Protein AF-A0A2V7XX84-F1 (afdb_monomer)

Mean predicted aligned error: 6.69 Å

Radius of gyration: 28.31 Å; Cα contacts (8 Å, |Δi|>4): 162; chains: 1; bounding box: 64×46×69 Å

Secondary structure (DSSP, 8-state):
---HHHHHTSTTTHHHHHHH-HHHHHHHHHHHHHHHHHTTPPP-HHHHHHHHHHHHHHHHS-SS------S--SSBGGGTBSPPPHHHHHHHHHHHSS---TTEETTTTEE--TTHHHHHHHHHHH--S-----SSHHHHHHHHHHHH-TTSEEEEEGGG--EETTTEEHHHHHHHTTPEEEEE--

pLDDT: mean 93.93, std 3.79, range [72.5, 98.06]

Solvent-accessible surface area (backbone atoms only — not comparable to full-atom values): 11385 Å² total; per-residue (Å²): 130,82,55,70,68,62,53,61,70,31,81,73,32,48,64,48,29,72,74,61,35,59,68,57,46,51,54,45,44,52,54,51,52,51,53,31,60,76,67,73,49,83,89,49,71,66,63,51,37,52,54,39,45,65,69,48,48,70,79,76,49,68,92,76,71,93,79,84,88,84,81,85,62,73,74,31,73,94,79,64,32,72,82,77,56,68,72,60,50,51,59,51,43,69,49,67,78,50,89,66,64,60,48,38,33,81,86,80,72,43,83,38,65,55,59,63,81,47,26,63,55,44,28,69,77,68,70,44,97,70,61,84,88,58,97,42,73,68,56,42,53,29,50,51,33,44,73,77,28,58,78,32,79,46,80,41,49,54,89,65,6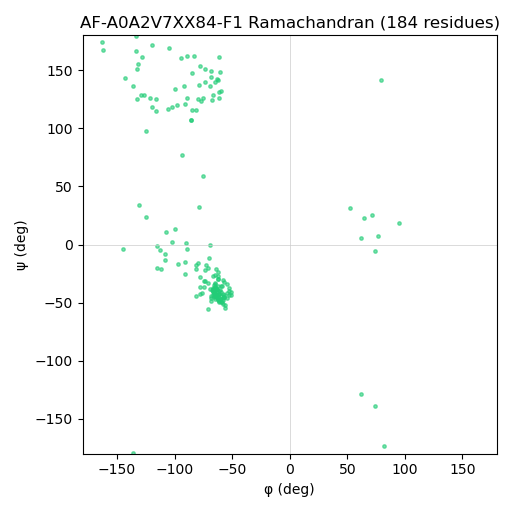7,49,70,55,88,92,81,46,39,50,66,60,42,37,47,74,12,41,22,38,81,39,76,39,87,123

Structure (mmCIF, N/CA/C/O backbone):
data_AF-A0A2V7XX84-F1
#
_entry.id   AF-A0A2V7XX84-F1
#
loop_
_atom_site.group_PDB
_atom_site.id
_atom_site.type_symbol
_atom_site.label_atom_id
_atom_site.label_alt_id
_atom_site.label_comp_id
_atom_site.label_asym_id
_atom_site.label_entity_id
_atom_site.label_seq_id
_atom_site.pdbx_PDB_ins_code
_atom_site.Cartn_x
_atom_site.Cartn_y
_atom_site.Cartn_z
_atom_s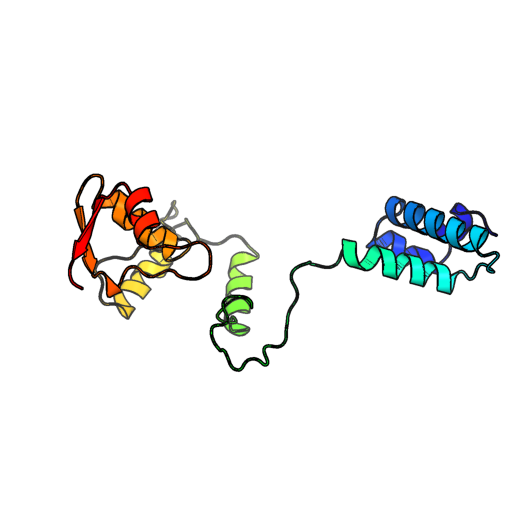ite.occupancy
_atom_site.B_iso_or_equiv
_atom_site.auth_seq_id
_atom_site.auth_comp_id
_atom_site.auth_asym_id
_atom_site.auth_atom_id
_atom_site.pdbx_PDB_model_num
ATOM 1 N N . MET A 1 1 ? 34.310 2.193 -34.922 1.00 78.12 1 MET A N 1
ATOM 2 C CA . MET A 1 1 ? 32.924 2.341 -34.414 1.00 78.12 1 MET A CA 1
ATOM 3 C C . MET A 1 1 ? 32.461 3.777 -34.653 1.00 78.12 1 MET A C 1
ATOM 5 O O . MET A 1 1 ? 33.321 4.654 -34.598 1.00 78.12 1 MET A O 1
ATOM 9 N N . PRO A 1 2 ? 31.172 4.032 -34.946 1.00 84.44 2 PRO A N 1
ATOM 10 C CA . PRO A 1 2 ? 30.636 5.387 -35.120 1.00 84.44 2 PRO A CA 1
ATOM 11 C C . PRO A 1 2 ? 30.774 6.243 -33.848 1.00 84.44 2 PRO A C 1
ATOM 13 O O . PRO A 1 2 ? 30.951 5.707 -32.754 1.00 84.44 2 PRO A O 1
ATOM 16 N N . SER A 1 3 ? 30.679 7.571 -33.977 1.00 90.94 3 SER A N 1
ATOM 17 C CA . SER A 1 3 ? 30.635 8.455 -32.806 1.00 90.94 3 SER A CA 1
ATOM 18 C C . SER A 1 3 ? 29.327 8.273 -32.033 1.00 90.94 3 SER A C 1
ATOM 20 O O . SER A 1 3 ? 28.280 8.003 -32.624 1.00 90.94 3 SER A O 1
ATOM 22 N N . VAL A 1 4 ? 29.379 8.474 -30.713 1.00 92.12 4 VAL A N 1
ATOM 23 C CA . VAL A 1 4 ? 28.195 8.422 -29.836 1.00 92.12 4 VAL A CA 1
ATOM 24 C C . VAL A 1 4 ? 27.094 9.338 -30.368 1.00 92.12 4 VAL A C 1
ATOM 26 O O . VAL A 1 4 ? 25.946 8.924 -30.467 1.00 92.12 4 VAL A O 1
ATOM 29 N N . GLU A 1 5 ? 27.451 10.544 -30.808 1.00 92.69 5 GLU A N 1
ATOM 30 C CA . GLU A 1 5 ? 26.479 11.516 -31.312 1.00 92.69 5 GLU A CA 1
ATOM 31 C C . GLU A 1 5 ? 25.782 11.044 -32.597 1.00 92.69 5 GLU A C 1
ATOM 33 O O . GLU A 1 5 ? 24.578 11.246 -32.760 1.00 92.69 5 GLU A O 1
ATOM 38 N N . ARG A 1 6 ? 26.510 10.350 -33.487 1.00 92.69 6 ARG A N 1
ATOM 39 C CA . ARG A 1 6 ? 25.934 9.758 -34.702 1.00 92.69 6 ARG A CA 1
ATOM 40 C C . ARG A 1 6 ? 24.946 8.644 -34.364 1.00 92.69 6 ARG A C 1
ATOM 42 O O . ARG A 1 6 ? 23.892 8.583 -34.983 1.00 92.69 6 ARG A O 1
ATOM 49 N N . ILE A 1 7 ? 25.270 7.806 -33.381 1.00 92.75 7 ILE A N 1
ATOM 50 C CA . ILE A 1 7 ? 24.405 6.706 -32.928 1.00 92.75 7 ILE A CA 1
ATOM 51 C C . ILE A 1 7 ? 23.150 7.258 -32.239 1.00 92.75 7 ILE A C 1
ATOM 53 O O . ILE A 1 7 ? 22.040 6.843 -32.548 1.00 92.75 7 ILE A O 1
ATOM 57 N N . LEU A 1 8 ? 23.303 8.260 -31.366 1.00 93.56 8 LEU A N 1
ATOM 58 C CA . LEU A 1 8 ? 22.180 8.920 -30.688 1.00 93.56 8 LEU A CA 1
ATOM 59 C C . LEU A 1 8 ? 21.239 9.667 -31.642 1.00 93.56 8 LEU A C 1
ATOM 61 O O . LEU A 1 8 ? 20.109 9.964 -31.264 1.00 93.56 8 LEU A O 1
ATOM 65 N N . SER A 1 9 ? 21.709 10.009 -32.842 1.00 92.31 9 SER 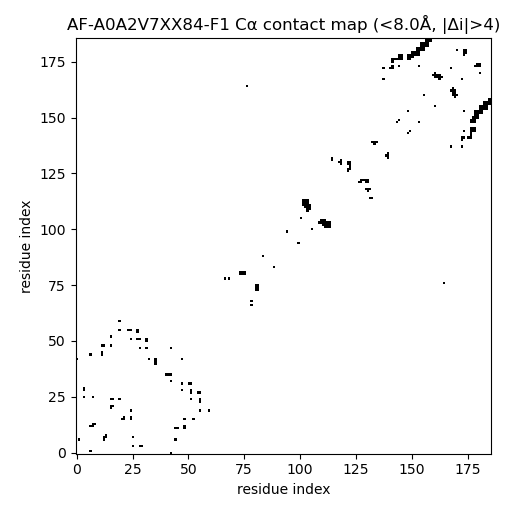A N 1
ATOM 66 C CA . SER A 1 9 ? 20.894 10.632 -33.893 1.00 92.31 9 SER A CA 1
ATOM 67 C C . SER A 1 9 ? 20.215 9.594 -34.800 1.00 92.31 9 SER A C 1
ATOM 69 O O . SER A 1 9 ? 19.450 9.962 -35.689 1.00 92.31 9 SER A O 1
ATOM 71 N N . GLY A 1 10 ? 20.503 8.304 -34.595 1.00 90.06 10 GLY A N 1
ATOM 72 C CA . GLY A 1 10 ? 19.919 7.189 -35.329 1.00 90.06 10 GLY A CA 1
ATOM 73 C C . GLY A 1 10 ? 18.466 6.918 -34.938 1.00 90.06 10 GLY A C 1
ATOM 74 O O . GLY A 1 10 ? 18.042 7.153 -33.802 1.00 90.06 10 GLY A O 1
ATOM 75 N N . GLN A 1 11 ? 17.687 6.382 -35.881 1.00 90.69 11 GLN A N 1
ATOM 76 C CA . GLN A 1 11 ? 16.261 6.096 -35.672 1.00 90.69 11 GLN A CA 1
ATOM 77 C C . GLN A 1 11 ? 16.018 5.070 -34.554 1.00 90.69 11 GLN A C 1
ATOM 79 O O . GLN A 1 11 ? 15.006 5.157 -33.862 1.00 90.69 11 GLN A O 1
ATOM 84 N N . ALA A 1 12 ? 16.956 4.145 -34.324 1.00 93.75 12 ALA A N 1
ATOM 85 C CA . ALA A 1 12 ? 16.851 3.139 -33.266 1.00 93.75 12 ALA A CA 1
ATOM 86 C C . ALA A 1 12 ? 16.902 3.742 -31.847 1.00 93.75 12 ALA A C 1
ATOM 88 O O . ALA A 1 12 ? 16.316 3.190 -30.915 1.00 93.75 12 ALA A O 1
ATOM 89 N N . PHE A 1 13 ? 17.560 4.895 -31.678 1.00 95.31 13 PHE A N 1
ATOM 90 C CA . PHE A 1 13 ? 17.764 5.534 -30.375 1.00 95.31 13 PHE A CA 1
ATOM 91 C C . PHE A 1 13 ? 16.745 6.633 -30.065 1.00 95.31 13 PHE A C 1
ATOM 93 O O . PHE A 1 13 ? 16.576 6.978 -28.895 1.00 95.31 13 PHE A O 1
ATOM 100 N N . ALA A 1 14 ? 16.012 7.144 -31.059 1.00 94.81 14 ALA A N 1
ATOM 101 C CA . ALA A 1 14 ? 14.983 8.162 -30.836 1.00 94.81 14 ALA A CA 1
ATOM 102 C C . ALA A 1 14 ? 13.891 7.719 -29.830 1.00 94.81 14 ALA A C 1
ATOM 104 O O . ALA A 1 14 ? 13.625 8.482 -28.896 1.00 94.81 14 ALA A O 1
ATOM 105 N N . PRO A 1 15 ? 13.325 6.493 -29.902 1.00 94.88 15 PRO A N 1
ATOM 106 C CA . PRO A 1 15 ? 12.368 6.018 -28.898 1.00 94.88 15 PRO A CA 1
ATOM 107 C C . PRO A 1 15 ? 12.984 5.884 -27.501 1.00 94.88 15 PRO A C 1
ATOM 109 O O . PRO A 1 15 ? 12.339 6.203 -26.509 1.00 94.88 15 PRO A O 1
ATOM 112 N N . LEU A 1 16 ? 14.248 5.452 -27.413 1.00 95.75 16 LEU A N 1
ATOM 113 C CA . LEU A 1 16 ? 14.956 5.324 -26.135 1.00 95.75 16 LEU A CA 1
ATOM 114 C C . LEU A 1 16 ? 15.178 6.686 -25.485 1.00 95.75 16 LEU A C 1
ATOM 116 O O . LEU A 1 16 ? 15.044 6.824 -24.275 1.00 95.75 16 LEU A O 1
ATOM 120 N N . ILE A 1 17 ? 15.514 7.702 -26.278 1.00 96.25 17 ILE A N 1
ATOM 121 C CA . ILE A 1 17 ? 15.707 9.064 -25.779 1.00 96.25 17 ILE A CA 1
ATOM 122 C C . ILE A 1 17 ? 14.383 9.648 -25.284 1.00 96.25 17 ILE A C 1
ATOM 124 O O . ILE A 1 17 ? 14.379 10.299 -24.241 1.00 96.25 17 ILE A O 1
ATOM 128 N N . ALA A 1 18 ? 13.281 9.400 -25.998 1.00 94.69 18 ALA A N 1
ATOM 129 C CA . ALA A 1 18 ? 11.951 9.830 -25.577 1.00 94.69 18 ALA A CA 1
ATOM 130 C C . ALA A 1 18 ? 11.511 9.160 -24.261 1.00 94.69 18 ALA A C 1
ATOM 132 O O . ALA A 1 18 ? 10.932 9.824 -23.409 1.00 94.69 18 ALA A O 1
ATOM 133 N N . GLU A 1 19 ? 11.818 7.872 -24.078 1.00 94.19 19 GLU A N 1
ATOM 134 C CA . GLU A 1 19 ? 11.412 7.093 -22.898 1.00 94.19 19 GLU A CA 1
ATOM 135 C C . GLU A 1 19 ? 12.330 7.305 -21.681 1.00 94.19 19 GLU A C 1
ATOM 137 O O . GLU A 1 19 ? 11.856 7.481 -20.561 1.00 94.19 19 GLU A O 1
ATOM 142 N N . PHE A 1 20 ? 13.650 7.303 -21.878 1.00 95.31 20 PHE A N 1
ATOM 143 C CA . PHE A 1 20 ? 14.636 7.282 -20.789 1.00 95.31 20 PHE A CA 1
ATOM 144 C C . PHE A 1 20 ? 15.385 8.604 -20.592 1.00 95.31 20 PHE A C 1
ATOM 146 O O . PHE A 1 20 ? 16.133 8.742 -19.621 1.00 95.31 20 PHE A O 1
ATOM 153 N N . GLY A 1 21 ? 15.215 9.568 -21.499 1.00 95.25 21 GLY A N 1
ATOM 154 C CA . GLY A 1 21 ? 15.958 10.824 -21.514 1.00 95.25 21 GLY A CA 1
ATOM 155 C C . GLY A 1 21 ? 17.366 10.685 -22.107 1.00 95.25 21 GLY A C 1
ATOM 156 O O . GLY A 1 21 ? 18.097 9.723 -21.860 1.00 95.25 21 GLY A O 1
ATOM 157 N N . ARG A 1 22 ? 17.788 11.699 -22.877 1.00 95.62 22 ARG A N 1
ATOM 158 C CA . ARG A 1 22 ? 19.044 11.680 -23.656 1.00 95.62 22 ARG A CA 1
ATOM 159 C C . ARG A 1 22 ? 20.286 11.372 -22.819 1.00 95.62 22 ARG A C 1
ATOM 161 O O . ARG A 1 22 ? 21.135 10.613 -23.275 1.00 95.62 22 ARG A O 1
ATOM 168 N N . ALA A 1 23 ? 20.398 11.950 -21.622 1.00 95.62 23 ALA A N 1
ATOM 169 C CA . ALA A 1 23 ? 21.565 11.769 -20.756 1.00 95.62 23 ALA A CA 1
ATOM 170 C C . ALA A 1 23 ? 21.756 10.295 -20.363 1.00 95.62 23 ALA A C 1
ATOM 172 O O . ALA A 1 23 ? 22.817 9.727 -20.589 1.00 95.62 23 ALA A O 1
ATOM 173 N N . ARG A 1 24 ? 20.688 9.638 -19.895 1.00 95.81 24 ARG A N 1
ATOM 174 C CA . ARG A 1 24 ? 20.736 8.242 -19.433 1.00 95.81 24 ARG A CA 1
ATOM 175 C C . ARG A 1 24 ? 21.021 7.272 -20.578 1.00 95.81 24 ARG A C 1
ATOM 177 O O . ARG A 1 24 ? 21.787 6.325 -20.414 1.00 95.81 24 ARG A O 1
ATOM 184 N N . VAL A 1 25 ? 20.446 7.541 -21.754 1.00 97.25 25 VAL A N 1
ATOM 185 C CA . VAL A 1 25 ? 20.736 6.783 -22.980 1.00 97.25 25 VAL A CA 1
ATOM 186 C C . VAL A 1 25 ? 22.194 6.952 -23.392 1.00 97.25 25 VAL A C 1
ATOM 188 O O . VAL A 1 25 ? 22.849 5.961 -23.695 1.00 97.25 25 VAL A O 1
ATOM 191 N N . LYS A 1 26 ? 22.722 8.182 -23.370 1.00 97.00 26 LYS A N 1
ATOM 192 C CA . LYS A 1 26 ? 24.124 8.467 -23.696 1.00 97.00 26 LYS A CA 1
ATOM 193 C C . LYS A 1 26 ? 25.084 7.753 -22.748 1.00 97.00 26 LYS A C 1
ATOM 195 O O . LYS A 1 26 ? 26.032 7.129 -23.223 1.00 97.00 26 LYS A O 1
ATOM 200 N N . ASP A 1 27 ? 24.839 7.820 -21.444 1.00 96.56 27 ASP A N 1
ATOM 201 C CA . ASP A 1 27 ? 25.699 7.192 -20.439 1.00 96.56 27 ASP A CA 1
ATOM 202 C C . ASP A 1 27 ? 25.725 5.673 -20.624 1.00 96.56 27 ASP A C 1
ATOM 204 O O . ASP A 1 27 ? 26.799 5.071 -20.718 1.00 96.56 27 ASP A O 1
ATOM 208 N N . ARG A 1 28 ? 24.551 5.043 -20.785 1.00 96.62 28 ARG A N 1
ATOM 209 C CA . ARG A 1 28 ? 24.486 3.591 -20.985 1.00 96.62 28 ARG A CA 1
ATOM 210 C C . ARG A 1 28 ? 25.041 3.157 -22.339 1.00 96.62 28 ARG A C 1
ATOM 212 O O . ARG A 1 28 ? 25.715 2.132 -22.399 1.00 96.62 28 ARG A O 1
ATOM 219 N N . LEU A 1 29 ? 24.804 3.923 -23.404 1.00 96.81 29 LEU A N 1
ATOM 220 C CA . LEU A 1 29 ? 25.400 3.669 -24.716 1.00 96.81 29 LEU A CA 1
ATOM 221 C C . LEU A 1 29 ? 26.927 3.752 -24.647 1.00 96.81 29 LEU A C 1
ATOM 223 O O . LEU A 1 29 ? 27.603 2.904 -25.215 1.00 96.81 29 LEU A O 1
ATOM 227 N N . THR A 1 30 ? 27.472 4.738 -23.934 1.00 96.19 30 THR A N 1
ATOM 228 C CA . THR A 1 30 ? 28.925 4.885 -23.767 1.00 96.19 30 THR A CA 1
ATOM 229 C C . THR A 1 30 ? 29.507 3.667 -23.054 1.00 96.19 30 THR A C 1
ATOM 231 O O . THR A 1 30 ? 30.421 3.046 -23.589 1.00 96.19 30 THR A O 1
ATOM 234 N N . ALA A 1 31 ? 28.901 3.248 -21.937 1.00 95.50 31 ALA A N 1
ATOM 235 C CA . ALA A 1 31 ? 29.305 2.036 -21.224 1.00 95.50 31 ALA A CA 1
ATOM 236 C C . ALA A 1 31 ? 29.226 0.779 -22.112 1.00 95.50 31 ALA A C 1
ATOM 238 O O . ALA A 1 31 ? 30.148 -0.030 -22.129 1.00 95.50 31 ALA A O 1
ATOM 239 N N . HIS A 1 32 ? 28.162 0.637 -22.908 1.00 95.31 32 HIS A N 1
ATOM 240 C CA . HIS A 1 32 ? 28.020 -0.488 -23.831 1.00 95.31 32 HIS A CA 1
ATOM 241 C C . HIS A 1 32 ? 29.072 -0.474 -24.956 1.00 95.31 32 HIS A C 1
ATOM 243 O O . HIS A 1 32 ? 29.608 -1.514 -25.331 1.00 95.31 32 HIS A O 1
ATOM 249 N N . LEU A 1 33 ? 29.420 0.701 -25.488 1.00 95.06 33 LEU A N 1
ATOM 250 C CA . LEU A 1 33 ? 30.492 0.825 -26.478 1.00 95.06 33 LEU A CA 1
ATOM 251 C C . LEU A 1 33 ? 31.861 0.472 -25.881 1.00 95.06 33 LEU A C 1
ATOM 253 O O . LEU A 1 33 ? 32.684 -0.108 -26.587 1.00 95.06 33 LEU A O 1
ATOM 257 N N . ASP A 1 34 ? 32.103 0.785 -24.608 1.00 94.94 34 ASP A N 1
ATOM 258 C CA . ASP A 1 34 ? 33.322 0.377 -23.902 1.00 94.94 34 ASP A CA 1
ATOM 259 C C . ASP A 1 34 ? 33.393 -1.149 -23.716 1.00 94.94 34 ASP A C 1
ATOM 261 O O . ASP A 1 34 ? 34.442 -1.744 -23.969 1.00 94.94 34 ASP A O 1
ATOM 265 N N . GLU A 1 35 ? 32.271 -1.806 -23.396 1.00 94.50 35 GLU A N 1
ATOM 266 C CA . GLU A 1 35 ? 32.153 -3.277 -23.347 1.00 94.50 35 GLU A CA 1
ATOM 267 C C . GLU A 1 35 ? 32.473 -3.924 -24.716 1.00 94.50 35 GLU A C 1
ATOM 269 O O . GLU A 1 35 ? 33.223 -4.905 -24.805 1.00 94.50 35 GLU A O 1
ATOM 274 N N . LEU A 1 36 ? 31.953 -3.358 -25.812 1.00 94.62 36 LEU A N 1
ATOM 275 C CA . LEU A 1 36 ? 32.223 -3.842 -27.174 1.00 94.62 36 LEU A CA 1
ATOM 276 C C . LEU A 1 36 ? 33.693 -3.652 -27.579 1.00 94.62 36 LEU A C 1
ATOM 278 O O . LEU A 1 36 ? 34.275 -4.537 -28.206 1.00 94.62 36 LEU A O 1
ATOM 282 N N . ARG A 1 37 ? 34.313 -2.527 -27.194 1.00 93.62 37 ARG A N 1
ATOM 283 C CA . ARG A 1 37 ? 35.746 -2.272 -27.429 1.00 93.62 37 ARG A CA 1
ATOM 284 C C . ARG A 1 37 ? 36.620 -3.276 -26.686 1.00 93.62 37 ARG A C 1
ATOM 286 O O . ARG A 1 37 ? 37.543 -3.818 -27.284 1.00 93.62 37 ARG A O 1
ATOM 293 N N . ALA A 1 38 ? 36.317 -3.540 -25.415 1.00 94.31 38 ALA A N 1
ATOM 294 C CA . ALA A 1 38 ? 37.075 -4.479 -24.590 1.00 94.31 38 ALA A CA 1
ATOM 295 C C . ALA A 1 38 ? 36.986 -5.926 -25.106 1.00 94.31 38 ALA A C 1
ATOM 297 O O . ALA A 1 38 ? 37.952 -6.676 -25.010 1.00 94.31 38 ALA A O 1
ATOM 298 N N . SER A 1 39 ? 35.844 -6.306 -25.684 1.00 93.56 39 SER A N 1
ATOM 299 C CA . SER A 1 39 ? 35.606 -7.646 -26.240 1.00 93.56 39 SER A CA 1
ATOM 300 C C . SER A 1 39 ? 35.980 -7.798 -27.721 1.00 93.56 39 SER A C 1
ATOM 302 O O . SER A 1 39 ? 35.785 -8.875 -28.278 1.00 93.56 39 SER A O 1
ATOM 304 N N . ALA A 1 40 ? 36.498 -6.746 -28.368 1.00 92.19 40 ALA A N 1
ATOM 305 C CA . ALA A 1 40 ? 36.766 -6.697 -29.812 1.00 92.19 40 ALA A CA 1
ATOM 306 C C . ALA A 1 40 ? 35.551 -7.080 -30.690 1.00 92.19 40 ALA A C 1
ATOM 308 O O . ALA A 1 40 ? 35.701 -7.608 -31.793 1.00 92.19 40 ALA A O 1
ATOM 309 N N . SER A 1 41 ? 34.341 -6.791 -30.206 1.00 92.19 41 SER A N 1
ATOM 310 C CA . SER A 1 41 ? 33.088 -7.117 -30.890 1.00 92.19 41 SER A CA 1
ATOM 311 C C . SER A 1 41 ? 32.704 -6.045 -31.914 1.00 92.19 41 SER A C 1
ATOM 313 O O . SER A 1 41 ? 32.953 -4.850 -31.727 1.00 92.19 41 SER A O 1
ATOM 315 N N . ALA A 1 42 ? 32.057 -6.459 -33.006 1.00 91.38 42 ALA A N 1
ATOM 316 C CA . ALA A 1 42 ? 31.525 -5.530 -33.997 1.00 91.38 42 ALA A CA 1
ATOM 317 C C . ALA A 1 42 ? 30.351 -4.719 -33.423 1.00 91.38 42 ALA A C 1
ATOM 319 O O . ALA A 1 42 ? 29.544 -5.223 -32.645 1.00 91.38 42 ALA A O 1
ATOM 320 N N . PHE A 1 43 ? 30.247 -3.453 -33.832 1.00 92.56 43 PHE A N 1
ATOM 321 C CA . PHE A 1 43 ? 29.089 -2.626 -33.509 1.00 92.56 43 PHE A CA 1
ATOM 322 C C . PHE A 1 43 ? 27.929 -2.961 -34.444 1.00 92.56 43 PHE A C 1
ATOM 324 O O . PHE A 1 43 ? 28.068 -2.829 -35.660 1.00 92.56 43 PHE A O 1
ATOM 331 N N . ASP A 1 44 ? 26.787 -3.298 -33.857 1.00 92.75 44 ASP A N 1
ATOM 332 C CA . ASP A 1 44 ? 25.499 -3.372 -34.533 1.00 92.75 44 ASP A CA 1
ATOM 333 C C . ASP A 1 44 ? 24.515 -2.418 -33.845 1.00 92.75 44 ASP A C 1
ATOM 335 O O . ASP A 1 44 ? 24.327 -2.472 -32.628 1.00 92.75 44 ASP A O 1
ATOM 339 N N . GLU A 1 45 ? 23.904 -1.520 -34.618 1.00 91.00 45 GLU A N 1
ATOM 340 C CA . GLU A 1 45 ? 23.074 -0.436 -34.078 1.00 91.00 45 GLU A CA 1
ATOM 341 C C . GLU A 1 45 ? 21.820 -0.966 -33.380 1.00 91.00 45 GLU A C 1
ATOM 343 O O . GLU A 1 45 ? 21.443 -0.465 -32.319 1.00 91.00 45 GLU A O 1
ATOM 348 N N . ARG A 1 46 ? 21.202 -2.010 -33.942 1.00 91.50 46 ARG A N 1
ATOM 349 C CA . ARG A 1 46 ? 19.999 -2.622 -33.377 1.00 91.50 46 ARG A CA 1
ATOM 350 C C . ARG A 1 46 ? 20.312 -3.337 -32.066 1.00 91.50 46 ARG A C 1
ATOM 352 O O . ARG A 1 46 ? 19.657 -3.070 -31.063 1.00 91.50 46 ARG A O 1
ATOM 359 N N . SER A 1 47 ? 21.356 -4.162 -32.052 1.00 93.50 47 SER A N 1
ATOM 360 C CA . SER A 1 47 ? 21.812 -4.865 -30.848 1.00 93.50 47 SER A CA 1
ATOM 361 C C . SER A 1 47 ? 22.221 -3.890 -29.741 1.00 93.50 47 SER A C 1
ATOM 363 O O . SER A 1 47 ? 21.887 -4.104 -28.577 1.00 93.50 47 SER A O 1
ATOM 365 N N . ALA A 1 48 ? 22.882 -2.781 -30.091 1.00 94.56 48 ALA A N 1
ATOM 366 C CA . ALA A 1 48 ? 23.241 -1.742 -29.131 1.00 94.56 48 ALA A CA 1
ATOM 367 C C . ALA A 1 48 ? 22.003 -1.040 -28.548 1.00 94.56 48 ALA A C 1
ATOM 369 O O . ALA A 1 48 ? 21.949 -0.797 -27.341 1.00 94.56 48 ALA A O 1
ATOM 370 N N . ALA A 1 49 ? 21.000 -0.732 -29.375 1.00 95.44 49 ALA A N 1
ATOM 371 C CA . ALA A 1 49 ? 19.744 -0.150 -28.908 1.00 95.44 49 ALA A CA 1
ATOM 372 C C . ALA A 1 49 ? 18.995 -1.104 -27.959 1.00 95.44 49 ALA A C 1
ATOM 374 O O . ALA A 1 49 ? 18.543 -0.675 -26.896 1.00 95.44 49 ALA A O 1
ATOM 375 N N . ASP A 1 50 ? 18.931 -2.398 -28.284 1.00 95.56 50 ASP A N 1
ATOM 376 C CA . ASP A 1 50 ? 18.297 -3.418 -27.440 1.00 95.56 50 ASP A CA 1
ATOM 377 C C . ASP A 1 50 ? 19.045 -3.610 -26.108 1.00 95.56 50 ASP A C 1
ATOM 379 O O . ASP A 1 50 ? 18.421 -3.665 -25.044 1.00 95.56 50 ASP A O 1
ATOM 383 N N . ALA A 1 51 ? 20.381 -3.623 -26.128 1.00 95.25 51 ALA A N 1
ATOM 384 C CA . ALA A 1 51 ? 21.203 -3.707 -24.921 1.00 95.25 51 ALA A CA 1
ATOM 385 C C . ALA A 1 51 ? 21.021 -2.481 -24.008 1.00 95.25 51 ALA A C 1
ATOM 387 O O . ALA A 1 51 ? 20.877 -2.614 -22.788 1.00 95.25 51 ALA A O 1
ATOM 388 N N . VAL A 1 52 ? 20.985 -1.277 -24.591 1.00 96.25 52 VAL A N 1
ATOM 389 C CA . VAL A 1 52 ? 20.732 -0.030 -23.855 1.00 96.25 52 VAL A CA 1
ATOM 390 C C . VAL A 1 52 ? 19.319 -0.024 -23.274 1.00 96.25 52 VAL A C 1
ATOM 392 O O . VAL A 1 52 ? 19.157 0.283 -22.092 1.00 96.25 52 VAL A O 1
ATOM 395 N N . ARG A 1 53 ? 18.309 -0.429 -24.055 1.00 95.81 53 ARG A N 1
ATOM 396 C CA . ARG A 1 53 ? 16.927 -0.586 -23.584 1.00 95.81 53 ARG A CA 1
ATOM 397 C C . ARG A 1 53 ? 16.852 -1.533 -22.399 1.00 95.81 53 ARG A C 1
ATOM 399 O O . ARG A 1 53 ? 16.349 -1.148 -21.352 1.00 95.81 53 ARG A O 1
ATOM 406 N N . SER A 1 54 ? 17.374 -2.750 -22.543 1.00 95.12 54 SER A N 1
ATOM 407 C CA . SER A 1 54 ? 17.302 -3.780 -21.504 1.00 95.12 54 SER A CA 1
ATOM 408 C C . SER A 1 54 ? 17.965 -3.333 -20.203 1.00 95.12 54 SER A C 1
ATOM 410 O O . SER A 1 54 ? 17.484 -3.669 -19.123 1.00 95.12 54 SER A O 1
ATOM 412 N N . ALA A 1 55 ? 19.051 -2.565 -20.290 1.00 94.94 55 ALA A N 1
ATOM 413 C CA . ALA A 1 55 ? 19.732 -2.034 -19.117 1.00 94.94 55 ALA A CA 1
ATOM 414 C C . ALA A 1 55 ? 18.965 -0.880 -18.446 1.00 94.94 55 ALA A C 1
ATOM 416 O O . ALA A 1 55 ? 19.042 -0.722 -17.229 1.00 94.94 55 ALA A O 1
ATOM 417 N N . LEU A 1 56 ? 18.221 -0.075 -19.213 1.00 95.31 56 LEU A N 1
ATOM 418 C CA . LEU A 1 56 ? 17.471 1.069 -18.688 1.00 95.31 56 LEU A CA 1
ATOM 419 C C . LEU A 1 56 ? 16.032 0.722 -18.282 1.00 95.31 56 LEU A C 1
ATOM 421 O O . LEU A 1 56 ? 15.498 1.372 -17.381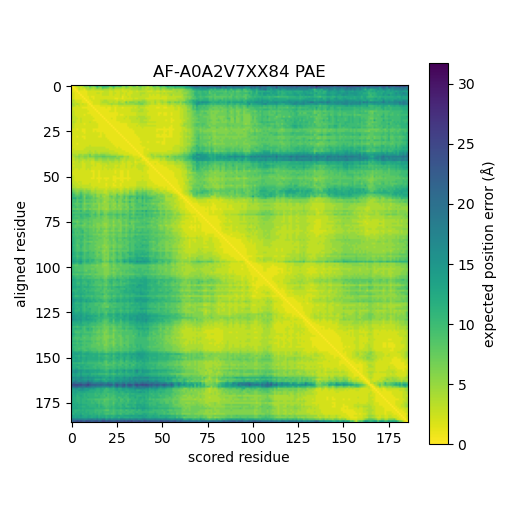 1.00 95.31 56 LEU A O 1
ATOM 425 N N . GLN A 1 57 ? 15.415 -0.313 -18.856 1.00 92.25 57 GLN A N 1
ATOM 426 C CA . GLN A 1 57 ? 14.029 -0.708 -18.573 1.00 92.25 57 GLN A CA 1
ATOM 427 C C . GLN A 1 57 ? 13.721 -0.867 -17.070 1.00 92.25 57 GLN A C 1
ATOM 429 O O . GLN A 1 57 ? 12.693 -0.352 -16.626 1.00 92.25 57 GLN A O 1
ATOM 434 N N . PRO A 1 58 ? 14.586 -1.493 -16.241 1.00 90.12 58 PRO A N 1
ATOM 435 C CA . PRO A 1 58 ? 14.313 -1.649 -14.811 1.00 90.12 58 PRO A CA 1
ATOM 436 C C . PRO A 1 58 ? 14.196 -0.324 -14.053 1.00 90.12 58 PRO A C 1
ATOM 438 O O . PRO A 1 58 ? 13.565 -0.279 -13.005 1.00 90.12 58 PRO A O 1
ATOM 441 N N . SER A 1 59 ? 14.795 0.752 -14.570 1.00 87.56 59 SER A N 1
ATOM 442 C CA . SER A 1 59 ? 14.807 2.055 -13.898 1.00 87.56 59 SER A CA 1
ATOM 443 C C . SER A 1 59 ? 13.539 2.883 -14.087 1.00 87.56 59 SER A C 1
ATOM 445 O O . SER A 1 59 ? 13.322 3.825 -13.332 1.00 87.56 59 SER A O 1
ATOM 447 N N . VAL A 1 60 ? 12.724 2.552 -15.092 1.00 87.19 60 VAL A N 1
ATOM 448 C CA . VAL A 1 60 ? 11.413 3.186 -15.328 1.00 87.19 60 VAL A CA 1
ATOM 449 C C . VAL A 1 60 ? 10.259 2.244 -14.996 1.00 87.19 60 VAL A C 1
ATOM 451 O O . VAL A 1 60 ? 9.112 2.669 -14.906 1.00 87.19 60 VAL A O 1
ATOM 454 N N . ALA A 1 61 ? 10.547 0.954 -14.817 1.00 87.00 61 ALA A N 1
ATOM 455 C CA . ALA A 1 61 ? 9.556 -0.014 -14.392 1.00 87.00 61 ALA A CA 1
ATOM 456 C C . ALA A 1 61 ? 9.147 0.247 -12.937 1.00 87.00 61 ALA A C 1
ATOM 458 O O . ALA A 1 61 ? 9.991 0.432 -12.061 1.00 87.00 61 ALA A O 1
ATOM 459 N N . SER A 1 62 ? 7.843 0.184 -12.667 1.00 88.62 62 SER A N 1
ATOM 460 C CA . SER A 1 62 ? 7.347 0.167 -11.293 1.00 88.62 62 SER A CA 1
ATOM 461 C C . SER A 1 62 ? 7.922 -1.041 -10.547 1.00 88.62 62 SER A C 1
ATOM 463 O O . SER A 1 62 ? 7.867 -2.178 -11.033 1.00 88.62 62 SER A O 1
ATOM 465 N N . SER A 1 63 ? 8.444 -0.800 -9.343 1.00 90.62 63 SER A N 1
ATOM 466 C CA . SER A 1 63 ? 8.825 -1.870 -8.417 1.00 90.62 63 SER A CA 1
ATOM 467 C C . SER A 1 63 ? 7.603 -2.667 -7.946 1.00 90.62 63 SER A C 1
ATOM 469 O O . SER A 1 63 ? 7.721 -3.854 -7.647 1.00 90.62 63 SER A O 1
ATOM 471 N N . LEU A 1 64 ? 6.419 -2.045 -7.951 1.00 93.25 64 LEU A N 1
ATOM 472 C CA . LEU A 1 64 ? 5.142 -2.688 -7.676 1.00 93.25 64 LEU A CA 1
ATOM 473 C C . LEU A 1 64 ? 4.512 -3.195 -8.977 1.00 93.25 64 LEU A C 1
ATOM 475 O O . LEU A 1 64 ? 4.244 -2.418 -9.895 1.00 93.25 64 LEU A O 1
ATOM 479 N N . ARG A 1 65 ? 4.259 -4.503 -9.054 1.00 92.81 65 ARG A N 1
ATOM 480 C CA . ARG A 1 65 ? 3.708 -5.163 -10.244 1.00 92.81 65 ARG A CA 1
ATOM 481 C C . ARG A 1 65 ? 2.563 -6.088 -9.865 1.00 92.81 65 ARG A C 1
ATOM 483 O O . ARG A 1 65 ? 2.559 -6.669 -8.782 1.00 92.81 65 ARG A O 1
ATOM 490 N N . ARG A 1 66 ? 1.620 -6.268 -10.789 1.00 95.25 66 ARG A N 1
ATOM 491 C CA . ARG A 1 66 ? 0.591 -7.305 -10.669 1.00 95.25 66 ARG A CA 1
ATOM 492 C C . ARG A 1 66 ? 1.251 -8.686 -10.652 1.00 95.25 66 ARG A C 1
ATOM 494 O O . ARG A 1 66 ? 2.186 -8.940 -11.408 1.00 95.25 66 ARG A O 1
ATOM 501 N N . VAL A 1 67 ? 0.714 -9.579 -9.829 1.00 96.75 67 VAL A N 1
ATOM 502 C CA . VAL A 1 67 ? 1.152 -10.974 -9.705 1.00 96.75 67 VAL A CA 1
ATOM 503 C C . VAL A 1 67 ? -0.035 -11.927 -9.843 1.00 96.75 67 VAL A C 1
ATOM 505 O O . VAL A 1 67 ? -1.188 -11.520 -9.691 1.00 96.75 67 VAL A O 1
ATOM 508 N N . ILE A 1 68 ? 0.244 -13.197 -10.134 1.00 97.50 68 ILE A N 1
ATOM 509 C CA . ILE A 1 68 ? -0.749 -14.278 -10.127 1.00 97.50 68 ILE A CA 1
ATOM 510 C C . ILE A 1 68 ? -0.634 -15.007 -8.786 1.00 97.50 68 ILE A C 1
ATOM 512 O O . ILE A 1 68 ? 0.428 -15.532 -8.458 1.00 97.50 68 ILE A O 1
ATOM 516 N N . ASN A 1 69 ? -1.716 -15.036 -8.006 1.00 97.75 69 ASN A N 1
ATOM 517 C CA . ASN A 1 69 ? -1.757 -15.772 -6.744 1.00 97.75 69 ASN A CA 1
ATOM 518 C C . ASN A 1 69 ? -2.153 -17.238 -6.993 1.00 97.75 69 ASN A C 1
ATOM 520 O O . ASN A 1 69 ? -3.317 -17.523 -7.256 1.00 97.75 69 ASN A O 1
ATOM 524 N N . ALA A 1 70 ? -1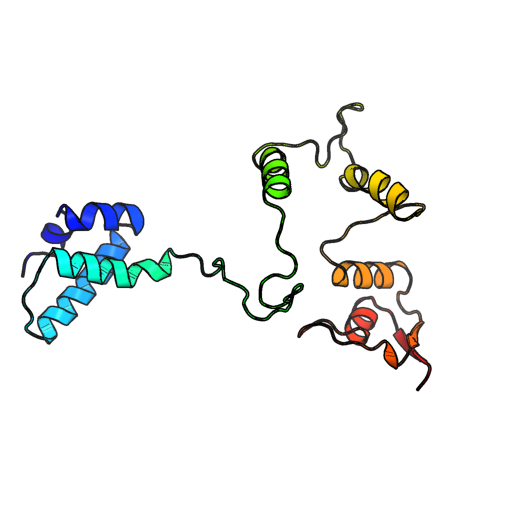.188 -18.153 -6.874 1.00 98.06 70 ALA A N 1
ATOM 525 C CA . ALA A 1 70 ? -1.393 -19.603 -6.982 1.00 98.06 70 ALA A CA 1
ATOM 526 C C . ALA A 1 70 ? -1.300 -20.337 -5.626 1.00 98.06 70 ALA A C 1
ATOM 528 O O . ALA A 1 70 ? -1.231 -21.560 -5.588 1.00 98.06 70 ALA A O 1
ATOM 529 N N . SER A 1 71 ? -1.277 -19.605 -4.505 1.00 97.62 71 SER A N 1
ATOM 530 C CA . SER A 1 71 ? -1.096 -20.187 -3.163 1.00 97.62 71 SER A CA 1
ATOM 531 C C . SER A 1 71 ? -2.364 -20.814 -2.568 1.00 97.62 71 SER A C 1
ATOM 533 O O . SER A 1 71 ? -2.285 -21.517 -1.566 1.00 97.62 71 SER A O 1
ATOM 535 N N . GLY A 1 72 ? -3.542 -20.503 -3.121 1.00 96.88 72 GLY A N 1
ATOM 536 C CA . GLY A 1 72 ? -4.839 -20.820 -2.508 1.00 96.88 72 GLY A CA 1
ATOM 537 C C . GLY A 1 72 ? -5.212 -19.930 -1.310 1.00 96.88 72 GLY A C 1
ATOM 538 O O . GLY A 1 72 ? -6.335 -20.012 -0.818 1.00 96.88 72 GLY A O 1
ATOM 539 N N . VAL A 1 73 ? -4.321 -19.039 -0.855 1.00 97.62 73 VAL A N 1
ATOM 540 C CA . VAL A 1 73 ? -4.594 -18.089 0.234 1.00 97.62 73 VAL A CA 1
ATOM 541 C C . VAL A 1 73 ? -5.359 -16.885 -0.311 1.00 97.62 73 VAL A C 1
ATOM 543 O O . VAL A 1 73 ? -4.820 -16.118 -1.108 1.00 97.62 73 VAL A O 1
ATOM 546 N N . ILE A 1 74 ? -6.601 -16.696 0.146 1.00 95.88 74 ILE A N 1
ATOM 547 C CA . ILE A 1 74 ? -7.476 -15.599 -0.307 1.00 95.88 74 ILE A CA 1
ATOM 548 C C . ILE A 1 74 ? -6.975 -14.246 0.220 1.00 95.88 74 ILE A C 1
ATOM 550 O O . ILE A 1 74 ? -6.688 -13.345 -0.564 1.00 95.88 74 ILE A O 1
ATOM 554 N N . ILE A 1 75 ? -6.815 -14.101 1.541 1.00 96.06 75 ILE A N 1
ATOM 555 C CA . ILE A 1 75 ? -6.295 -12.873 2.166 1.00 96.06 75 ILE A CA 1
ATOM 556 C C . ILE A 1 75 ? -4.785 -13.003 2.347 1.00 96.06 75 ILE A C 1
ATOM 558 O O . ILE A 1 75 ? -4.276 -13.273 3.434 1.00 96.06 75 ILE A O 1
ATOM 562 N N . HIS A 1 76 ? -4.051 -12.840 1.251 1.00 96.19 76 HIS A N 1
ATOM 563 C CA . HIS A 1 76 ? -2.601 -12.982 1.268 1.00 96.19 76 HIS A CA 1
ATOM 564 C C . HIS A 1 76 ? -1.928 -11.664 1.676 1.00 96.19 76 HIS A C 1
ATOM 566 O O . HIS A 1 76 ? -1.842 -10.722 0.889 1.00 96.19 76 HIS A O 1
ATOM 572 N N . THR A 1 77 ? -1.393 -11.597 2.897 1.00 92.38 77 THR A N 1
ATOM 573 C CA . THR A 1 77 ? -0.788 -10.373 3.463 1.00 92.38 77 THR A CA 1
ATOM 574 C C . THR A 1 77 ? 0.342 -9.804 2.603 1.00 92.38 77 THR A C 1
ATOM 576 O O . THR A 1 77 ? 0.344 -8.606 2.337 1.00 92.38 77 THR A O 1
ATOM 579 N N . ASN A 1 78 ? 1.240 -10.654 2.095 1.00 94.00 78 ASN A N 1
ATOM 580 C CA . ASN A 1 78 ? 2.355 -10.214 1.243 1.00 94.00 78 ASN A CA 1
ATOM 581 C C . ASN A 1 78 ? 1.943 -9.806 -0.184 1.00 94.00 78 ASN A C 1
ATOM 583 O O . ASN A 1 78 ? 2.684 -9.073 -0.828 1.00 94.00 78 ASN A O 1
ATOM 587 N N . LEU A 1 79 ? 0.791 -10.269 -0.691 1.00 96.25 79 LEU A N 1
ATOM 588 C CA . LEU A 1 79 ? 0.320 -9.954 -2.051 1.00 96.25 79 LEU A CA 1
ATOM 589 C C . LEU A 1 79 ? -0.733 -8.833 -2.073 1.00 96.25 79 LEU A C 1
ATOM 591 O O . LEU A 1 79 ? -1.394 -8.636 -3.087 1.00 96.25 79 LEU A O 1
ATOM 595 N N . GLY A 1 80 ? -0.897 -8.102 -0.967 1.00 95.00 80 GLY A N 1
ATOM 596 C CA . GLY A 1 80 ? -1.794 -6.945 -0.907 1.00 95.00 80 GLY A CA 1
ATOM 597 C C . GLY A 1 80 ? -3.204 -7.229 -0.385 1.00 95.00 80 GLY A C 1
ATOM 598 O O . GLY A 1 80 ? -4.080 -6.387 -0.549 1.00 95.00 80 GLY A O 1
ATOM 599 N N . ARG A 1 81 ? -3.426 -8.355 0.309 1.00 96.12 81 ARG A N 1
ATOM 600 C CA . ARG A 1 81 ? -4.712 -8.722 0.936 1.00 96.12 81 ARG A CA 1
ATOM 601 C C . ARG A 1 81 ? -5.833 -8.866 -0.104 1.00 96.12 81 ARG A C 1
ATOM 603 O O . ARG A 1 81 ? -5.680 -9.646 -1.036 1.00 96.12 81 ARG A O 1
ATOM 610 N N . ALA A 1 82 ? -6.972 -8.206 0.103 1.00 97.00 82 ALA A N 1
ATOM 611 C CA . ALA A 1 82 ? -8.151 -8.341 -0.738 1.00 97.00 82 ALA A CA 1
ATOM 612 C C . ALA A 1 82 ? -7.981 -7.546 -2.047 1.00 97.00 82 ALA A C 1
ATOM 614 O O . ALA A 1 82 ? -7.772 -6.332 -1.987 1.00 97.00 82 ALA A O 1
ATOM 615 N N . PRO A 1 83 ? -8.100 -8.188 -3.224 1.00 95.88 83 PRO A N 1
ATOM 616 C CA . PRO A 1 83 ? -8.222 -7.478 -4.491 1.00 95.88 83 PRO A CA 1
ATOM 617 C C . PRO A 1 83 ? -9.469 -6.586 -4.511 1.00 95.88 83 PRO A C 1
ATOM 619 O O . PRO A 1 83 ? -10.490 -6.920 -3.909 1.00 95.88 83 PRO A O 1
ATOM 622 N N . ILE A 1 84 ? -9.393 -5.470 -5.233 1.00 95.94 84 ILE A N 1
ATOM 623 C CA . ILE A 1 84 ? -10.513 -4.541 -5.404 1.00 95.94 84 ILE A CA 1
ATOM 624 C C . ILE A 1 84 ? -11.291 -4.932 -6.662 1.00 95.94 84 ILE A C 1
ATOM 626 O O . ILE A 1 84 ? -10.696 -5.220 -7.702 1.00 95.94 84 ILE A O 1
ATOM 630 N N . ASP A 1 85 ? -12.620 -4.933 -6.564 1.00 96.94 85 ASP A N 1
ATOM 631 C CA . ASP A 1 85 ? -13.501 -5.134 -7.712 1.00 96.94 85 ASP A CA 1
ATOM 632 C C . ASP A 1 85 ? -13.292 -4.023 -8.769 1.00 96.94 85 ASP A C 1
ATOM 634 O O . ASP A 1 85 ? -13.298 -2.839 -8.413 1.00 96.94 85 ASP A O 1
ATOM 638 N N . PRO A 1 86 ? -13.122 -4.355 -10.065 1.00 97.12 86 PRO A N 1
ATOM 639 C CA . PRO A 1 86 ? -12.866 -3.351 -11.097 1.00 97.12 86 PRO A CA 1
ATOM 640 C C . PRO A 1 86 ? -13.963 -2.289 -11.232 1.00 97.12 86 PRO A C 1
ATOM 642 O O . PRO A 1 86 ? -13.645 -1.127 -11.481 1.00 97.12 86 PRO A O 1
ATOM 645 N N . ALA A 1 87 ? -15.237 -2.647 -11.043 1.00 97.75 87 ALA A N 1
ATOM 646 C CA . ALA A 1 87 ? -16.340 -1.692 -11.127 1.00 97.75 87 ALA A CA 1
ATOM 647 C C . ALA A 1 87 ? -16.400 -0.782 -9.889 1.00 97.75 87 ALA A C 1
ATOM 649 O O . ALA A 1 87 ? -16.791 0.382 -9.984 1.00 97.75 87 ALA A O 1
ATOM 650 N N . LEU A 1 88 ? -15.988 -1.274 -8.717 1.00 96.44 88 LEU A N 1
ATOM 651 C CA . LEU A 1 88 ? -15.779 -0.426 -7.542 1.00 96.44 88 LEU A CA 1
ATOM 652 C C . LEU A 1 88 ? -14.623 0.561 -7.757 1.00 96.44 88 LEU A C 1
ATOM 654 O O . LEU A 1 88 ? -14.783 1.744 -7.463 1.00 96.44 88 LEU A O 1
ATOM 658 N N . TRP A 1 89 ? -13.490 0.096 -8.291 1.00 96.88 89 TRP A N 1
ATOM 659 C CA . TRP A 1 89 ? -12.338 0.959 -8.558 1.00 96.88 89 TRP A CA 1
ATOM 660 C C . TRP A 1 89 ? -12.643 2.032 -9.608 1.00 96.88 89 TRP A C 1
ATOM 662 O O . TRP A 1 89 ? -12.276 3.183 -9.406 1.00 96.88 89 TRP A O 1
ATOM 672 N N . ALA A 1 90 ? -13.365 1.688 -10.680 1.00 96.88 90 ALA A N 1
ATOM 673 C CA . ALA A 1 90 ? -13.774 2.651 -11.703 1.00 96.88 90 ALA A CA 1
ATOM 674 C C . ALA A 1 90 ? -14.600 3.808 -11.112 1.00 96.88 90 ALA A C 1
ATOM 676 O O . ALA A 1 90 ? -14.270 4.970 -11.325 1.00 96.88 90 ALA A O 1
ATOM 677 N N . ARG A 1 91 ? -15.600 3.496 -10.276 1.00 95.44 91 ARG A N 1
ATOM 678 C CA . ARG A 1 91 ? -16.415 4.513 -9.583 1.00 95.44 91 ARG A CA 1
ATOM 679 C C . ARG A 1 91 ? -15.597 5.380 -8.624 1.00 95.44 91 ARG A C 1
ATOM 681 O O . ARG A 1 91 ? -15.841 6.575 -8.510 1.00 95.44 91 ARG A O 1
ATOM 688 N N . ALA A 1 92 ? -14.630 4.791 -7.920 1.00 95.50 92 ALA A N 1
ATOM 689 C CA . ALA A 1 92 ? -13.716 5.561 -7.078 1.00 95.50 92 ALA A CA 1
ATOM 690 C C . ALA A 1 92 ? -12.806 6.477 -7.919 1.00 95.50 92 ALA A C 1
ATOM 692 O O . ALA A 1 92 ? -12.544 7.611 -7.519 1.00 95.50 92 ALA A O 1
ATOM 693 N N . GLY A 1 93 ? -12.364 6.006 -9.089 1.00 96.69 93 GLY A N 1
ATOM 694 C CA . GLY A 1 93 ? -11.615 6.785 -10.077 1.00 96.69 93 GLY A CA 1
ATOM 695 C C . GLY A 1 93 ? -12.365 8.046 -10.496 1.00 96.69 93 GLY A C 1
ATOM 696 O O . GLY A 1 93 ? -11.843 9.139 -10.316 1.00 96.69 93 GLY A O 1
ATOM 697 N N . GLU A 1 94 ? -13.628 7.916 -10.908 1.00 95.69 94 GLU A N 1
ATOM 698 C CA . GLU A 1 94 ? -14.474 9.052 -11.320 1.00 95.69 94 GLU A CA 1
ATOM 699 C C . GLU A 1 94 ? -14.529 10.183 -10.273 1.00 95.69 94 GLU A C 1
ATOM 701 O O . GLU A 1 94 ? -14.512 11.361 -10.624 1.00 95.69 94 GLU A O 1
ATOM 706 N N . ILE A 1 95 ? -14.557 9.838 -8.980 1.00 95.19 95 ILE A N 1
ATOM 707 C CA . ILE A 1 95 ? -14.581 10.814 -7.877 1.00 95.19 95 ILE A CA 1
ATOM 708 C C . ILE A 1 95 ? -13.191 11.413 -7.618 1.00 95.19 95 ILE A C 1
ATOM 710 O O . ILE A 1 95 ? -13.080 12.582 -7.252 1.00 95.19 95 ILE A O 1
ATOM 714 N N . THR A 1 96 ? -12.131 10.612 -7.747 1.00 95.69 96 THR A N 1
ATOM 715 C CA . THR A 1 96 ? -10.762 10.988 -7.345 1.00 95.69 96 THR A CA 1
ATOM 716 C C . THR A 1 96 ? -9.942 11.640 -8.457 1.00 95.69 96 THR A C 1
ATOM 718 O O . THR A 1 96 ? -8.927 12.271 -8.166 1.00 95.69 96 THR A O 1
ATOM 721 N N . GLU A 1 97 ? -10.384 11.542 -9.710 1.00 96.06 97 GLU A N 1
ATOM 722 C CA . GLU A 1 97 ? -9.777 12.217 -10.863 1.00 96.06 97 GLU A CA 1
ATOM 723 C C . GLU A 1 97 ? -10.047 13.735 -10.885 1.00 96.06 97 GLU A C 1
ATOM 725 O O . GLU A 1 97 ? -9.324 14.479 -11.549 1.00 96.06 97 GLU A O 1
ATOM 730 N N . CYS A 1 98 ? -11.044 14.209 -10.128 1.00 94.06 98 CYS A N 1
ATOM 731 C CA . CYS A 1 98 ? -11.472 15.608 -10.065 1.00 94.06 98 CYS A CA 1
ATOM 732 C C . CYS A 1 98 ? -11.671 16.092 -8.616 1.00 94.06 98 CYS A C 1
ATOM 734 O O . CYS A 1 98 ? -11.491 15.356 -7.645 1.00 94.06 98 CYS A O 1
ATOM 736 N N . TYR A 1 99 ? -12.056 17.362 -8.456 1.00 96.50 99 TYR A N 1
ATOM 737 C CA . TYR A 1 99 ? -12.535 17.868 -7.169 1.00 96.50 99 TYR A CA 1
ATOM 738 C C . TYR A 1 99 ? -13.818 17.145 -6.746 1.00 96.50 99 TYR A C 1
ATOM 740 O O . TYR A 1 99 ? -14.692 16.875 -7.568 1.00 96.50 99 TYR A O 1
ATOM 748 N N . SER A 1 100 ? -13.951 16.890 -5.448 1.00 96.69 100 SER A N 1
ATOM 749 C CA . SER A 1 100 ? -15.129 16.268 -4.845 1.00 96.69 100 SER A CA 1
ATOM 750 C C . SER A 1 100 ? -15.567 17.030 -3.598 1.00 96.69 100 SER A C 1
ATOM 752 O O . SER A 1 100 ? -14.822 17.842 -3.045 1.00 96.69 100 SER A O 1
ATOM 754 N N . ASN A 1 101 ? -16.772 16.740 -3.116 1.00 96.06 101 ASN A N 1
ATOM 755 C CA . ASN A 1 101 ? -17.332 17.295 -1.884 1.00 96.06 101 ASN A CA 1
ATOM 756 C C . ASN A 1 101 ? -16.779 16.613 -0.615 1.00 96.06 101 ASN A C 1
ATOM 758 O O . ASN A 1 101 ? -17.471 16.483 0.394 1.00 96.06 101 ASN A O 1
ATOM 762 N N . LEU A 1 102 ? -15.521 16.163 -0.655 1.00 95.94 102 LEU A N 1
ATOM 763 C CA . LEU A 1 102 ? -14.892 15.376 0.405 1.00 95.94 102 LEU A CA 1
ATOM 764 C C . LEU A 1 102 ? -15.001 16.042 1.785 1.00 95.94 102 LEU A C 1
ATOM 766 O O . LEU A 1 102 ? -15.263 15.358 2.765 1.00 95.94 102 LEU A O 1
ATOM 770 N N . GLU A 1 103 ? -14.838 17.364 1.856 1.00 96.88 103 GLU A N 1
ATOM 771 C CA . GLU A 1 103 ? -15.008 18.174 3.076 1.00 96.88 103 GLU A CA 1
ATOM 772 C C . GLU A 1 103 ? -15.901 19.395 2.813 1.00 96.88 103 GLU A C 1
ATOM 774 O O . GLU A 1 103 ? -15.677 20.474 3.361 1.00 96.88 103 GLU A O 1
ATOM 779 N N . PHE A 1 104 ? -16.898 19.251 1.937 1.00 97.31 104 PHE A N 1
ATOM 780 C CA . PHE A 1 104 ? -17.813 20.334 1.581 1.00 97.31 104 PHE A CA 1
ATOM 781 C C . PHE A 1 104 ? -19.259 19.849 1.635 1.00 97.31 104 PHE A C 1
ATOM 783 O O . PHE A 1 104 ? -19.611 18.865 0.985 1.00 97.31 104 PHE A O 1
ATOM 790 N N . ASP A 1 105 ? -20.088 20.540 2.405 1.00 96.81 105 ASP A N 1
ATOM 791 C CA . ASP A 1 105 ? -21.525 20.305 2.428 1.00 96.81 105 ASP A CA 1
ATOM 792 C C . ASP A 1 105 ? -22.169 21.095 1.282 1.00 96.81 105 ASP A C 1
ATOM 794 O O . ASP A 1 105 ? -22.104 22.324 1.238 1.00 96.81 105 ASP A O 1
ATOM 798 N N . ILE A 1 106 ? -22.761 20.379 0.326 1.00 97.06 106 ILE A N 1
ATOM 799 C CA . ILE A 1 106 ? -23.363 20.979 -0.871 1.00 97.06 106 ILE A CA 1
ATOM 800 C C . ILE A 1 106 ? -24.648 21.741 -0.521 1.00 97.06 106 ILE A C 1
ATOM 802 O O . ILE A 1 106 ? -24.939 22.751 -1.159 1.00 97.06 106 ILE A O 1
ATOM 806 N N . GLU A 1 107 ? -25.411 21.275 0.469 1.00 96.62 107 GLU A N 1
ATOM 807 C CA . GLU A 1 107 ? -26.688 21.880 0.851 1.00 96.62 107 GLU A CA 1
ATOM 808 C C . GLU A 1 107 ? -26.466 23.142 1.688 1.00 96.62 107 GLU A C 1
ATOM 810 O O . GLU A 1 107 ? -27.108 24.165 1.448 1.00 96.62 107 GLU A O 1
ATOM 815 N N . ALA A 1 108 ? -25.524 23.089 2.633 1.00 96.56 108 ALA A N 1
ATOM 816 C CA . ALA A 1 108 ? -25.183 24.225 3.488 1.00 96.56 108 ALA A CA 1
ATOM 817 C C . ALA A 1 108 ? -24.219 25.225 2.818 1.00 96.56 108 ALA A C 1
ATOM 819 O O . ALA A 1 108 ? -24.160 26.389 3.214 1.00 96.56 108 ALA A O 1
ATOM 820 N N 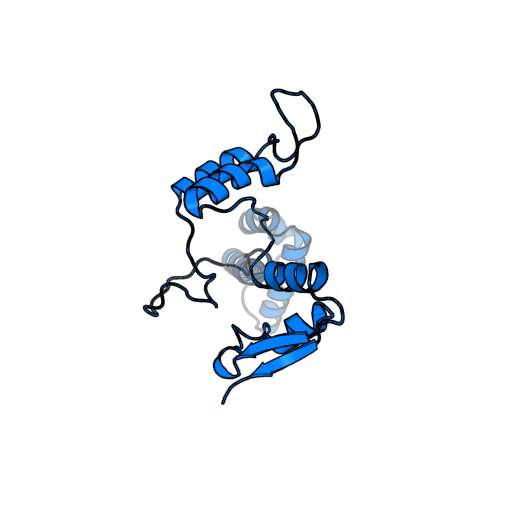. GLY A 1 109 ? -23.475 24.797 1.792 1.00 97.56 109 GLY A N 1
ATOM 821 C CA . GLY A 1 109 ? -22.521 25.642 1.072 1.00 97.56 109 GLY A CA 1
ATOM 822 C C . GLY A 1 109 ? -21.262 25.980 1.876 1.00 97.56 109 GLY A C 1
ATOM 823 O O . GLY A 1 109 ? -20.630 27.009 1.630 1.00 97.56 109 GLY A O 1
ATOM 824 N N . GLU A 1 110 ? -20.890 25.136 2.838 1.00 97.94 110 GLU A N 1
ATOM 825 C CA . GLU A 1 110 ? -19.779 25.370 3.762 1.00 97.94 110 GLU A CA 1
ATOM 826 C C . GLU A 1 110 ? -18.897 24.130 3.960 1.00 97.94 110 GLU A C 1
ATOM 828 O O . GLU A 1 110 ? -19.098 23.072 3.359 1.00 97.94 110 GLU A O 1
ATOM 833 N N . ARG A 1 111 ? -17.861 24.261 4.797 1.00 97.62 111 ARG A N 1
ATOM 834 C CA . ARG A 1 111 ? -16.965 23.145 5.106 1.00 97.62 111 ARG A CA 1
ATOM 835 C C . ARG A 1 111 ? -17.710 22.068 5.899 1.00 97.62 111 ARG A C 1
ATOM 837 O O . ARG A 1 111 ? -18.190 22.333 6.994 1.00 97.62 111 ARG A O 1
ATOM 844 N N . GLY A 1 112 ? -17.699 20.844 5.381 1.00 95.19 112 GLY A N 1
ATOM 845 C CA . GLY A 1 112 ? -18.266 19.659 6.023 1.00 95.19 112 GLY A CA 1
ATOM 846 C C . GLY A 1 112 ? -17.206 18.724 6.614 1.00 95.19 112 GLY A C 1
ATOM 847 O O . GLY A 1 112 ? -16.006 18.852 6.351 1.00 95.19 112 GLY A O 1
ATOM 848 N N . ALA A 1 113 ? -17.656 17.743 7.398 1.00 92.44 113 ALA A N 1
ATOM 849 C CA . ALA A 1 113 ? -16.811 16.668 7.913 1.00 92.44 113 ALA A CA 1
ATOM 850 C C . ALA A 1 113 ? -16.783 15.485 6.935 1.00 92.44 113 ALA A C 1
ATOM 852 O O . ALA A 1 113 ? -17.826 14.930 6.600 1.00 92.44 113 ALA A O 1
ATOM 853 N N . ARG A 1 114 ? -15.587 15.042 6.532 1.00 93.75 114 ARG A N 1
ATOM 854 C CA . ARG A 1 114 ? -15.428 13.902 5.608 1.00 93.75 114 ARG A CA 1
ATOM 855 C C . ARG A 1 114 ? -16.054 12.596 6.092 1.00 93.75 114 ARG A C 1
ATOM 857 O O . ARG A 1 114 ? -16.492 11.791 5.276 1.00 93.75 114 ARG A O 1
ATOM 864 N N . ASP A 1 115 ? -16.099 12.383 7.404 1.00 91.69 115 ASP A N 1
ATOM 865 C CA . ASP A 1 115 ? -16.593 11.134 7.987 1.00 91.69 115 ASP A CA 1
ATOM 866 C C . ASP A 1 115 ? -18.116 10.995 7.840 1.00 91.69 115 ASP A C 1
ATOM 868 O O . ASP A 1 115 ? -18.631 9.874 7.821 1.00 91.69 115 ASP A O 1
ATOM 872 N N . ALA A 1 116 ? -18.831 12.109 7.625 1.00 90.00 116 ALA A N 1
ATOM 873 C CA . ALA A 1 116 ? -20.280 12.124 7.431 1.00 90.00 116 ALA A CA 1
ATOM 874 C C . ALA A 1 116 ? -20.725 11.240 6.251 1.00 90.00 116 ALA A C 1
ATOM 876 O O . ALA A 1 116 ? -21.779 10.606 6.317 1.00 90.00 116 ALA A O 1
ATOM 877 N N . HIS A 1 117 ? -19.888 11.123 5.209 1.00 91.19 117 HIS A N 1
ATOM 878 C CA . HIS A 1 117 ? -20.152 10.291 4.027 1.00 91.19 117 HIS A CA 1
ATOM 879 C C . HIS A 1 117 ? -20.279 8.795 4.350 1.00 91.19 117 HIS A C 1
ATOM 881 O O . HIS A 1 117 ? -20.946 8.062 3.622 1.00 91.19 117 HIS A O 1
ATOM 887 N N . LEU A 1 118 ? -19.642 8.321 5.429 1.00 92.44 118 LEU A N 1
ATOM 888 C CA . LEU A 1 118 ? -19.616 6.902 5.808 1.00 92.44 118 LEU A CA 1
ATOM 889 C C . LEU A 1 118 ? -20.310 6.618 7.137 1.00 92.44 118 LEU A C 1
ATOM 891 O O . LEU A 1 118 ? -20.724 5.482 7.370 1.00 92.44 118 LEU A O 1
ATOM 895 N N . GLU A 1 119 ? -20.492 7.622 7.991 1.00 91.00 119 GLU A N 1
ATOM 896 C CA . GLU A 1 119 ? -21.098 7.439 9.306 1.00 91.00 119 GLU A CA 1
ATOM 897 C C . GLU A 1 119 ? -22.510 6.844 9.211 1.00 91.00 119 GLU A C 1
ATOM 899 O O . GLU A 1 119 ? -22.809 5.861 9.890 1.00 91.00 119 GLU A O 1
ATOM 904 N N . SER A 1 120 ? -23.360 7.364 8.318 1.00 88.56 120 SER A N 1
ATOM 905 C CA . SER A 1 120 ? -24.720 6.839 8.106 1.00 88.56 120 SER A CA 1
ATOM 906 C C . SER A 1 120 ? -24.715 5.363 7.679 1.00 88.56 120 SER A C 1
ATOM 908 O O . SER A 1 120 ? -25.486 4.543 8.193 1.00 88.56 120 SER A O 1
ATOM 910 N N . LEU A 1 121 ? -23.782 4.993 6.795 1.00 93.50 121 LEU A N 1
ATOM 911 C CA . LEU A 1 121 ? -23.607 3.613 6.352 1.00 93.50 121 LEU A CA 1
ATOM 912 C C . LEU A 1 121 ? -23.159 2.715 7.511 1.00 93.50 121 LEU A C 1
ATOM 914 O O . LEU A 1 121 ? -23.743 1.654 7.723 1.00 93.50 121 LEU A O 1
ATOM 918 N N . CYS A 1 122 ? -22.168 3.139 8.296 1.00 95.00 122 CYS A N 1
ATOM 919 C CA . CYS A 1 122 ? -21.695 2.385 9.455 1.00 95.00 122 CYS A CA 1
ATOM 920 C C . CYS A 1 122 ? -22.793 2.195 10.508 1.00 95.00 122 CYS A C 1
ATOM 922 O O . CYS A 1 122 ? -22.962 1.088 11.016 1.00 95.00 122 CYS A O 1
ATOM 924 N N . ARG A 1 123 ? -23.579 3.237 10.797 1.00 93.81 123 ARG A N 1
ATOM 925 C CA . ARG A 1 123 ? -24.714 3.152 11.729 1.00 93.81 123 ARG A CA 1
ATOM 926 C C . ARG A 1 123 ? -25.760 2.153 11.245 1.00 93.81 123 ARG A C 1
ATOM 928 O O . ARG A 1 123 ? -26.269 1.373 12.045 1.00 93.81 123 ARG A O 1
ATOM 935 N N . THR A 1 124 ? -26.024 2.125 9.940 1.00 95.06 124 THR A N 1
ATOM 936 C CA . THR A 1 124 ? -26.964 1.177 9.326 1.00 95.06 124 THR A CA 1
ATOM 937 C C . THR A 1 124 ? -26.443 -0.262 9.369 1.00 95.06 124 THR A C 1
ATOM 939 O O . THR A 1 124 ? -27.180 -1.169 9.742 1.00 95.06 124 THR A O 1
ATOM 942 N N . LEU A 1 125 ? -25.175 -0.485 9.009 1.00 96.81 125 LEU A N 1
ATOM 943 C CA . LEU A 1 125 ? -24.590 -1.828 8.927 1.00 96.81 125 LEU A CA 1
ATOM 944 C C . LEU A 1 125 ? -24.291 -2.446 10.297 1.00 96.81 125 LEU A C 1
ATOM 946 O O . LEU A 1 125 ? -24.435 -3.655 10.463 1.00 96.81 125 LEU A O 1
ATOM 950 N N . PHE A 1 126 ? -23.851 -1.637 11.262 1.00 95.88 126 PHE A N 1
ATOM 951 C CA . PHE A 1 126 ? -23.339 -2.122 12.548 1.00 95.88 126 PHE A CA 1
ATOM 952 C C . PHE A 1 126 ? -24.223 -1.758 13.746 1.00 95.88 126 PHE A C 1
ATOM 954 O O . PHE A 1 126 ? -23.926 -2.182 14.861 1.00 95.88 126 PHE A O 1
ATOM 961 N N . GLY A 1 127 ? -25.288 -0.972 13.555 1.00 95.25 127 GLY A N 1
ATOM 962 C CA . GLY A 1 127 ? -26.186 -0.563 14.640 1.00 95.25 127 GLY A CA 1
ATOM 963 C C . GLY A 1 127 ? -25.518 0.317 15.704 1.00 95.25 127 GLY A C 1
ATOM 964 O O . GLY A 1 127 ? -25.966 0.347 16.849 1.00 95.25 127 GLY A O 1
ATOM 965 N N . CYS A 1 128 ? -24.423 1.003 15.364 1.00 94.31 128 CYS A N 1
ATOM 966 C CA . CYS A 1 128 ? -23.694 1.860 16.295 1.00 94.31 128 CYS A CA 1
ATOM 967 C C . CYS A 1 128 ? -24.313 3.267 16.413 1.00 94.31 128 CYS A C 1
ATOM 969 O O . CYS A 1 128 ? -25.092 3.711 15.568 1.00 94.31 128 CYS A O 1
ATOM 971 N N . GLN A 1 129 ? -23.956 3.990 17.481 1.00 93.00 129 GLN A N 1
ATOM 972 C CA . GLN A 1 129 ? -24.399 5.377 17.702 1.00 93.00 129 GLN A CA 1
ATOM 973 C C . GLN A 1 129 ? -23.614 6.393 16.860 1.00 93.00 129 GLN A C 1
ATOM 975 O O . GLN A 1 129 ? -24.157 7.435 16.507 1.00 93.00 129 GLN A O 1
ATOM 980 N N . GLY A 1 130 ? -22.368 6.064 16.524 1.00 90.69 130 GLY A N 1
ATOM 981 C CA . GLY A 1 130 ? -21.473 6.844 15.678 1.00 90.69 130 GLY A CA 1
ATOM 982 C C . GLY A 1 130 ? -20.330 5.963 15.180 1.00 90.69 130 GLY A C 1
ATOM 983 O O . GLY A 1 130 ? -20.144 4.840 15.666 1.00 90.69 130 GLY A O 1
ATOM 984 N N . ALA A 1 131 ? -19.582 6.448 14.195 1.00 92.56 131 ALA A N 1
ATOM 985 C CA . ALA A 1 131 ? -18.461 5.723 13.613 1.00 92.56 131 ALA A CA 1
ATOM 986 C C . ALA A 1 131 ? -17.320 6.675 13.259 1.00 92.56 131 ALA A C 1
ATOM 988 O O . ALA A 1 131 ? -17.550 7.783 12.789 1.00 92.56 131 ALA A O 1
ATOM 989 N N . LEU A 1 132 ? -16.089 6.207 13.459 1.00 91.12 132 LEU A N 1
ATOM 990 C CA . LEU A 1 132 ? -14.878 6.895 13.034 1.00 91.12 132 LEU A CA 1
ATOM 991 C C . LEU A 1 132 ? -14.048 5.930 12.195 1.00 91.12 132 LEU A C 1
ATOM 993 O O . LEU A 1 132 ? -13.760 4.814 12.635 1.00 91.12 132 LEU A O 1
ATOM 997 N N . LEU A 1 133 ? -13.645 6.366 11.005 1.00 92.31 133 LEU A N 1
ATOM 998 C CA . LEU A 1 133 ? -12.736 5.610 10.159 1.00 92.31 133 LEU A CA 1
ATOM 999 C C . LEU A 1 133 ? -11.325 6.163 10.309 1.00 92.31 133 LEU A C 1
ATOM 1001 O O . LEU A 1 133 ? -11.085 7.365 10.267 1.00 92.31 133 LEU A O 1
ATOM 1005 N N . THR A 1 134 ? -10.368 5.261 10.472 1.00 94.75 134 THR A N 1
ATOM 1006 C CA . THR A 1 134 ? -8.947 5.602 10.526 1.00 94.75 134 THR A CA 1
ATOM 1007 C C . THR A 1 134 ? -8.215 4.902 9.388 1.00 94.75 134 THR A C 1
ATOM 1009 O O . THR A 1 134 ? -8.772 4.049 8.699 1.00 94.75 134 THR A O 1
ATOM 1012 N N . ASN A 1 135 ? -6.943 5.250 9.192 1.00 95.56 135 ASN A N 1
ATOM 1013 C CA . ASN A 1 135 ? -6.108 4.676 8.137 1.00 95.56 135 ASN A CA 1
ATOM 1014 C C . ASN A 1 135 ? -6.128 3.130 8.117 1.00 95.56 135 ASN A C 1
ATOM 1016 O O . ASN A 1 135 ? 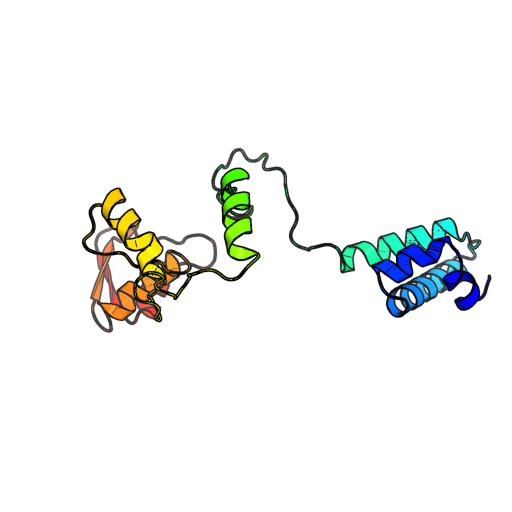-6.158 2.512 7.058 1.00 95.56 135 ASN A O 1
ATOM 1020 N N . ASN A 1 136 ? -6.092 2.490 9.289 1.00 94.25 136 ASN A N 1
ATOM 1021 C CA . ASN A 1 136 ? -6.195 1.039 9.431 1.00 94.25 136 ASN A CA 1
ATOM 1022 C C . ASN A 1 136 ? -6.550 0.650 10.877 1.00 94.25 136 ASN A C 1
ATOM 1024 O O . ASN A 1 136 ? -6.544 1.479 11.784 1.00 94.25 136 ASN A O 1
ATOM 1028 N N . ASN A 1 137 ? -6.782 -0.643 11.118 1.00 93.94 137 ASN A N 1
ATOM 1029 C CA . ASN A 1 137 ? -7.142 -1.136 12.450 1.00 93.94 137 ASN A CA 1
ATOM 1030 C C . ASN A 1 137 ? -6.059 -0.900 13.524 1.00 93.94 137 ASN A C 1
ATOM 1032 O O . ASN A 1 137 ? -6.387 -0.710 14.690 1.00 93.94 137 ASN A O 1
ATOM 1036 N N . ALA A 1 138 ? -4.773 -0.878 13.153 1.00 91.81 138 ALA A N 1
ATOM 1037 C CA . ALA A 1 138 ? -3.703 -0.597 14.110 1.00 91.81 138 ALA A CA 1
ATOM 1038 C C . ALA A 1 138 ? -3.776 0.851 14.620 1.00 91.81 138 ALA A C 1
ATOM 1040 O O . ALA A 1 138 ? -3.691 1.092 15.823 1.00 91.81 138 ALA A O 1
ATOM 1041 N N . ALA A 1 139 ? -4.009 1.803 13.712 1.00 93.81 139 ALA A N 1
ATOM 1042 C CA . ALA A 1 139 ? -4.246 3.199 14.054 1.00 93.81 139 ALA A CA 1
ATOM 1043 C C . ALA A 1 139 ? -5.541 3.370 14.864 1.00 93.81 139 ALA A C 1
ATOM 1045 O O . ALA A 1 139 ? -5.554 4.148 15.813 1.00 93.81 139 ALA A O 1
ATOM 1046 N N . ALA A 1 140 ? -6.602 2.621 14.536 1.00 95.06 140 ALA A N 1
ATOM 1047 C CA . ALA A 1 140 ? -7.845 2.622 15.309 1.00 95.06 140 ALA A CA 1
ATOM 1048 C C . ALA A 1 140 ? -7.616 2.179 16.761 1.00 95.06 140 ALA A C 1
ATOM 1050 O O . ALA A 1 140 ? -8.023 2.882 17.682 1.00 95.06 140 ALA A O 1
ATOM 1051 N N . ALA A 1 141 ? -6.926 1.052 16.968 1.00 93.75 141 ALA A N 1
ATOM 1052 C CA . ALA A 1 141 ? -6.615 0.539 18.299 1.00 93.75 141 ALA A CA 1
ATOM 1053 C C . ALA A 1 141 ? -5.774 1.540 19.103 1.00 93.75 141 ALA A C 1
ATOM 1055 O O . ALA A 1 141 ? -6.108 1.851 20.245 1.00 93.75 141 ALA A O 1
ATOM 1056 N N . LEU A 1 142 ? -4.727 2.094 18.485 1.00 94.75 142 LEU A N 1
ATOM 1057 C CA . LEU A 1 142 ? -3.880 3.106 19.110 1.00 94.75 142 LEU A CA 1
ATOM 1058 C C . LEU A 1 142 ? -4.685 4.348 19.520 1.00 94.75 142 LEU A C 1
ATOM 1060 O O . LEU A 1 142 ? -4.587 4.793 20.663 1.00 94.75 142 LEU A O 1
ATOM 1064 N N . LEU A 1 143 ? -5.491 4.891 18.602 1.00 96.25 143 LEU A N 1
ATOM 1065 C CA . LEU A 1 143 ? -6.303 6.084 18.842 1.00 96.25 143 LEU A CA 1
ATOM 1066 C C . LEU A 1 143 ? -7.327 5.850 19.953 1.00 96.25 143 LEU A C 1
ATOM 1068 O O . LEU A 1 143 ? -7.474 6.693 20.835 1.00 96.25 143 LEU A O 1
ATOM 1072 N N . LEU A 1 144 ? -8.000 4.697 19.938 1.00 96.19 144 LEU A N 1
ATOM 1073 C CA . LEU A 1 144 ? -8.961 4.319 20.968 1.00 96.19 144 LEU A CA 1
ATOM 1074 C C . LEU A 1 144 ? -8.298 4.311 22.349 1.00 96.19 144 LEU A C 1
ATOM 1076 O O . LEU A 1 144 ? -8.789 4.955 23.273 1.00 96.19 144 LEU A O 1
ATOM 1080 N N . LEU A 1 145 ? -7.159 3.628 22.477 1.00 96.56 145 LEU A N 1
ATOM 1081 C CA . LEU A 1 145 ? -6.431 3.497 23.740 1.00 96.56 145 LEU A CA 1
ATOM 1082 C C . LEU A 1 145 ? -5.918 4.850 24.245 1.00 96.56 145 LEU A C 1
ATOM 1084 O O . LEU A 1 145 ? -6.099 5.164 25.423 1.00 96.56 145 LEU A O 1
ATOM 1088 N N . ALA A 1 146 ? -5.369 5.672 23.349 1.00 96.56 146 ALA A N 1
ATOM 1089 C CA . ALA A 1 146 ? -4.922 7.026 23.663 1.00 96.56 146 ALA A CA 1
ATOM 1090 C C . ALA A 1 146 ? -6.070 7.937 24.124 1.00 96.56 146 ALA A C 1
ATOM 1092 O O . ALA A 1 146 ? -5.874 8.774 25.006 1.00 96.56 146 ALA A O 1
ATOM 1093 N N . ALA A 1 147 ? -7.267 7.764 23.560 1.00 96.44 147 ALA A N 1
ATOM 1094 C CA . ALA A 1 147 ? -8.432 8.566 23.906 1.00 96.44 147 ALA A CA 1
ATOM 1095 C C . ALA A 1 147 ? -9.059 8.165 25.252 1.00 96.44 147 ALA A C 1
ATOM 1097 O O . ALA A 1 147 ? -9.448 9.043 26.022 1.00 96.44 147 ALA A O 1
ATOM 1098 N N . ILE A 1 148 ? -9.173 6.864 25.553 1.00 96.38 148 ILE A N 1
ATOM 1099 C CA . ILE A 1 148 ? -10.010 6.392 26.679 1.00 96.38 148 ILE A CA 1
ATOM 1100 C C . ILE A 1 148 ? -9.232 5.791 27.856 1.00 96.38 148 ILE A C 1
ATOM 1102 O O . ILE A 1 148 ? -9.764 5.710 28.969 1.00 96.38 148 ILE A O 1
ATOM 1106 N N . ALA A 1 149 ? -7.989 5.353 27.640 1.00 96.38 149 ALA A N 1
ATOM 1107 C CA . ALA A 1 149 ? -7.196 4.626 28.630 1.00 96.38 149 ALA A CA 1
ATOM 1108 C C . ALA A 1 149 ? -5.806 5.221 28.965 1.00 96.38 149 ALA A C 1
ATOM 1110 O O . ALA A 1 149 ? -4.967 4.472 29.482 1.00 96.38 149 ALA A O 1
ATOM 1111 N N . PRO A 1 150 ? -5.511 6.526 28.775 1.00 95.38 150 PRO A N 1
ATOM 1112 C CA . PRO A 1 150 ? -4.183 7.044 29.083 1.00 95.38 150 PRO A CA 1
ATOM 1113 C C . PRO A 1 150 ? -3.865 6.864 30.574 1.00 95.38 150 PRO A C 1
ATOM 1115 O O . PRO A 1 150 ? -4.619 7.281 31.453 1.00 95.38 150 PRO A O 1
ATOM 1118 N N . LYS A 1 151 ? -2.724 6.230 30.862 1.00 95.75 151 LYS A N 1
ATOM 1119 C CA . LYS A 1 151 ? -2.207 5.855 32.192 1.00 95.75 151 LYS A CA 1
ATOM 1120 C C . LYS A 1 151 ? -3.083 4.870 32.982 1.00 95.75 151 LYS A C 1
ATOM 1122 O O . LYS A 1 151 ? -2.751 4.578 34.135 1.00 95.75 151 LYS A O 1
ATOM 1127 N N . ARG A 1 152 ? -4.162 4.349 32.388 1.00 97.12 152 ARG A N 1
ATOM 1128 C CA . ARG A 1 152 ? -5.076 3.369 32.997 1.00 97.12 152 ARG A CA 1
ATOM 1129 C C . ARG A 1 152 ? -4.679 1.949 32.614 1.00 97.12 152 ARG A C 1
ATOM 1131 O O . ARG A 1 152 ? -3.951 1.743 31.648 1.00 97.12 152 ARG A O 1
ATOM 1138 N N . GLU A 1 153 ? -5.152 0.979 33.387 1.00 97.31 153 GLU A N 1
ATOM 1139 C CA . GLU A 1 153 ? -4.978 -0.434 33.054 1.00 97.31 153 GLU A CA 1
ATOM 1140 C C . GLU A 1 153 ? -5.984 -0.875 31.988 1.00 97.31 153 GLU A C 1
ATOM 1142 O O . GLU A 1 153 ? -7.164 -0.525 32.057 1.00 97.31 153 GLU A O 1
ATOM 1147 N N . VAL A 1 154 ? -5.510 -1.657 31.020 1.00 97.12 154 VAL A N 1
ATOM 1148 C CA . VAL A 1 154 ? -6.325 -2.317 29.998 1.00 97.12 154 VAL A CA 1
ATOM 1149 C C . VAL A 1 154 ? -6.185 -3.815 30.203 1.00 97.12 154 VAL A C 1
ATOM 1151 O O . VAL A 1 154 ? -5.089 -4.369 30.081 1.00 97.12 154 VAL A O 1
ATOM 1154 N N . LEU A 1 155 ? -7.302 -4.444 30.561 1.00 96.06 155 LEU A N 1
ATOM 1155 C CA . LEU A 1 155 ? -7.378 -5.883 30.767 1.00 96.06 155 LEU A CA 1
ATOM 1156 C C . LEU A 1 155 ? -7.392 -6.589 29.413 1.00 96.06 155 LEU A C 1
ATOM 1158 O O . LEU A 1 155 ? -8.235 -6.277 28.575 1.00 96.06 155 LEU A O 1
ATOM 1162 N N . VAL A 1 156 ? -6.477 -7.536 29.214 1.00 95.25 156 VAL A N 1
ATOM 1163 C CA . VAL A 1 156 ? -6.402 -8.346 27.988 1.00 95.25 156 VAL A CA 1
ATOM 1164 C C . VAL A 1 156 ? -6.169 -9.800 28.366 1.00 95.25 156 VAL A C 1
ATOM 1166 O O . VAL A 1 156 ? -5.353 -10.087 29.247 1.00 95.25 156 VAL A O 1
ATOM 1169 N N . SER A 1 157 ? -6.879 -10.724 27.721 1.00 96.12 157 SER A N 1
ATOM 1170 C CA . SER A 1 157 ? -6.619 -12.149 27.912 1.00 96.12 157 SER A CA 1
ATOM 1171 C C . SER A 1 157 ? -5.224 -12.505 27.396 1.00 96.12 157 SER A C 1
ATOM 1173 O O . SER A 1 157 ? -4.828 -12.050 26.323 1.00 96.12 157 SER A O 1
ATOM 1175 N N . ARG A 1 158 ? -4.476 -13.364 28.100 1.00 93.19 158 ARG A N 1
ATOM 1176 C CA . ARG A 1 158 ? -3.164 -13.842 27.615 1.00 93.19 158 ARG A CA 1
ATOM 1177 C C . ARG A 1 158 ? -3.242 -14.456 26.213 1.00 93.19 158 ARG A C 1
ATOM 1179 O O . ARG A 1 158 ? -2.327 -14.262 25.420 1.00 93.19 158 ARG A O 1
ATOM 1186 N N . GLY A 1 159 ? -4.350 -15.126 25.883 1.00 92.81 159 GLY A N 1
ATOM 1187 C CA . GLY A 1 159 ? -4.587 -15.709 24.556 1.00 92.81 159 GLY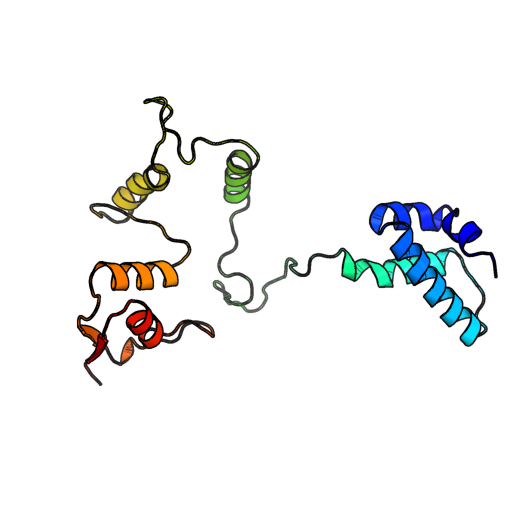 A CA 1
ATOM 1188 C C . GLY A 1 159 ? -4.835 -14.688 23.435 1.00 92.81 159 GLY A C 1
ATOM 1189 O O . GLY A 1 159 ? -4.810 -15.052 22.264 1.00 92.81 159 GLY A O 1
ATOM 1190 N N . GLU A 1 160 ? -5.056 -13.417 23.774 1.00 92.88 160 GLU A N 1
ATOM 1191 C CA . GLU A 1 160 ? -5.317 -12.324 22.827 1.00 92.88 160 GLU A CA 1
ATOM 1192 C C . GLU A 1 160 ? -4.087 -11.436 22.595 1.00 92.88 160 GLU A C 1
ATOM 1194 O O . GLU A 1 160 ? -4.154 -10.471 21.830 1.00 92.88 160 GLU A O 1
ATOM 1199 N N . LEU A 1 161 ? -2.944 -11.760 23.212 1.00 90.56 161 LEU A N 1
ATOM 1200 C CA . LEU A 1 161 ? -1.662 -11.080 22.996 1.00 90.56 161 LEU A CA 1
ATOM 1201 C C . LEU A 1 161 ? -1.043 -11.501 21.658 1.00 90.56 161 LEU A C 1
ATOM 1203 O O . LEU A 1 161 ? 0.049 -12.061 21.586 1.00 90.56 161 LEU A O 1
ATOM 1207 N N . VAL A 1 162 ? -1.791 -11.254 20.589 1.00 90.31 162 VAL A N 1
ATOM 1208 C CA . VAL A 1 162 ? -1.444 -11.664 19.238 1.00 90.31 162 VAL A CA 1
ATOM 1209 C C . VAL A 1 162 ? -0.399 -10.743 18.624 1.00 90.31 162 VAL A C 1
ATOM 1211 O O . VAL A 1 162 ? -0.303 -9.544 18.913 1.00 90.31 162 VAL A O 1
ATOM 1214 N N . GLU A 1 163 ? 0.342 -11.331 17.699 1.00 89.81 163 GLU A N 1
ATOM 1215 C CA . GLU A 1 163 ? 1.224 -10.643 16.776 1.00 89.81 163 GLU A CA 1
ATOM 1216 C C . GLU A 1 163 ? 0.688 -10.866 15.363 1.00 89.81 163 GLU A C 1
ATOM 1218 O O . GLU A 1 163 ? 0.422 -11.998 14.955 1.00 89.81 163 GLU A O 1
ATOM 1223 N N . ILE A 1 164 ? 0.454 -9.774 14.632 1.00 83.88 164 ILE A N 1
ATOM 1224 C CA . ILE A 1 164 ? -0.132 -9.822 13.291 1.00 83.88 164 ILE A CA 1
ATOM 1225 C C . ILE A 1 164 ? 0.860 -9.218 12.301 1.00 83.88 164 ILE A C 1
ATOM 1227 O O . ILE A 1 164 ? 1.189 -8.032 12.355 1.00 83.88 164 ILE A O 1
ATOM 1231 N N . GLY A 1 165 ? 1.299 -10.027 11.337 1.00 79.56 165 GLY A N 1
ATOM 1232 C CA . GLY A 1 165 ? 2.348 -9.627 10.401 1.00 79.56 165 GLY A CA 1
ATOM 1233 C C . GLY A 1 165 ? 3.716 -9.618 11.082 1.00 79.56 165 GLY A C 1
ATOM 1234 O O . GLY A 1 165 ? 4.016 -10.539 11.828 1.00 79.56 165 GLY A O 1
ATOM 1235 N N . GLY A 1 166 ? 4.546 -8.610 10.791 1.00 76.19 166 GLY A N 1
ATOM 1236 C CA . GLY A 1 166 ? 5.908 -8.509 11.340 1.00 76.19 166 GLY A CA 1
ATOM 1237 C C . GLY A 1 166 ? 6.161 -7.318 12.268 1.00 76.19 166 GLY A C 1
ATOM 1238 O O . GLY A 1 166 ? 7.286 -7.149 12.720 1.00 76.19 166 GLY A O 1
ATOM 1239 N N . SER A 1 167 ? 5.172 -6.449 12.505 1.00 79.06 167 SER A N 1
ATOM 1240 C CA . SER A 1 167 ? 5.387 -5.201 13.261 1.00 79.06 167 SER A CA 1
ATOM 1241 C C . SER A 1 167 ? 4.226 -4.761 14.151 1.00 79.06 167 SER A C 1
ATOM 1243 O O . SER A 1 167 ? 4.361 -3.769 14.863 1.00 79.06 167 SER A O 1
ATOM 1245 N N . PHE A 1 168 ? 3.088 -5.463 14.133 1.00 88.50 168 PHE A N 1
ATOM 1246 C CA . PHE A 1 168 ? 1.958 -5.145 15.003 1.00 88.50 168 PHE A CA 1
ATOM 1247 C C . PHE A 1 168 ? 1.859 -6.163 16.135 1.00 88.50 168 PHE A C 1
ATOM 1249 O O . PHE A 1 168 ? 1.591 -7.342 15.894 1.00 88.50 168 PHE A O 1
ATOM 1256 N N . ARG A 1 169 ? 2.028 -5.681 17.368 1.00 92.31 169 ARG A N 1
ATOM 1257 C CA . ARG A 1 169 ? 1.935 -6.470 18.599 1.00 92.31 169 ARG A CA 1
ATOM 1258 C C . ARG A 1 169 ? 0.994 -5.759 19.558 1.00 92.31 169 ARG A C 1
ATOM 1260 O O . ARG A 1 169 ? 1.157 -4.565 19.814 1.00 92.31 169 ARG A O 1
ATOM 1267 N N . VAL A 1 170 ? 0.010 -6.485 20.086 1.00 92.06 170 VAL A N 1
ATOM 1268 C CA . VAL A 1 170 ? -0.993 -5.917 21.004 1.00 92.06 170 VAL A CA 1
ATOM 1269 C C . VAL A 1 170 ? -0.357 -5.214 22.219 1.00 92.06 170 VAL A C 1
ATOM 1271 O O . VAL A 1 170 ? -0.749 -4.076 22.487 1.00 92.06 170 VAL A O 1
ATOM 1274 N N . PRO A 1 171 ? 0.650 -5.792 22.915 1.00 92.75 171 PRO A N 1
ATOM 1275 C CA . PRO A 1 171 ? 1.315 -5.112 24.031 1.00 92.75 171 PRO A CA 1
ATOM 1276 C C . PRO A 1 171 ? 1.920 -3.759 23.647 1.00 92.75 171 PRO A C 1
ATOM 1278 O O . PRO A 1 171 ? 1.721 -2.766 24.349 1.00 92.75 171 PRO A O 1
ATOM 1281 N N . ASP A 1 172 ? 2.607 -3.714 22.505 1.00 93.25 172 ASP A N 1
ATOM 1282 C CA . ASP A 1 172 ? 3.320 -2.525 22.042 1.00 93.25 172 ASP A CA 1
ATOM 1283 C C . ASP A 1 172 ? 2.329 -1.397 21.724 1.00 93.25 172 ASP A C 1
ATOM 1285 O O . ASP A 1 172 ? 2.558 -0.244 22.084 1.00 93.25 172 ASP A O 1
ATOM 1289 N N . VAL A 1 173 ? 1.185 -1.726 21.118 1.00 93.75 173 VAL A N 1
ATOM 1290 C CA . VAL A 1 173 ? 0.127 -0.757 20.783 1.00 93.75 173 VAL A CA 1
ATOM 1291 C C . VAL A 1 173 ? -0.543 -0.204 22.039 1.00 93.75 173 VAL A C 1
ATOM 1293 O O . VAL A 1 173 ? -0.808 0.994 22.112 1.00 93.75 173 VAL A O 1
ATOM 1296 N N . ILE A 1 174 ? -0.773 -1.044 23.054 1.00 93.81 174 ILE A N 1
ATOM 1297 C CA . ILE A 1 174 ? -1.307 -0.608 24.354 1.00 93.81 174 ILE A CA 1
ATOM 1298 C C . ILE A 1 174 ? -0.353 0.366 25.030 1.00 93.81 174 ILE A C 1
ATOM 1300 O O . ILE A 1 174 ? -0.775 1.438 25.472 1.00 93.81 174 ILE A O 1
ATOM 1304 N N . GLN A 1 175 ? 0.933 0.028 25.052 1.00 93.25 175 GLN A N 1
ATOM 1305 C CA . GLN A 1 175 ? 1.950 0.886 25.638 1.00 93.25 175 GLN A CA 1
ATOM 1306 C C . GLN A 1 175 ? 2.094 2.210 24.871 1.00 93.25 175 GLN A C 1
ATOM 1308 O O . GLN A 1 175 ? 2.159 3.271 25.493 1.00 93.25 175 GLN A O 1
ATOM 1313 N N . GLN A 1 176 ? 2.096 2.175 23.535 1.00 94.31 176 GLN A N 1
ATOM 1314 C CA . GLN A 1 176 ? 2.147 3.374 22.688 1.00 94.31 176 GLN A CA 1
ATOM 1315 C C . GLN A 1 176 ? 0.900 4.253 22.839 1.00 94.31 176 GLN A C 1
ATOM 1317 O O . GLN A 1 176 ? 1.009 5.476 22.812 1.00 94.31 176 GLN A O 1
ATOM 1322 N N . GLY A 1 177 ? -0.268 3.649 23.069 1.00 94.00 177 GLY A N 1
ATOM 1323 C CA . GLY A 1 177 ? -1.503 4.355 23.421 1.00 94.00 177 GLY A CA 1
ATOM 1324 C C . GLY A 1 177 ? -1.469 4.983 24.818 1.00 94.00 177 GLY A C 1
ATOM 1325 O O . GLY A 1 177 ? -2.442 5.594 25.247 1.00 94.00 177 GLY A O 1
ATOM 1326 N N . GLY A 1 178 ? -0.367 4.833 25.558 1.00 94.81 178 GLY A N 1
ATOM 1327 C CA . GLY A 1 178 ? -0.194 5.377 26.900 1.00 94.81 178 GLY A CA 1
ATOM 1328 C C . GLY A 1 178 ? -0.926 4.590 27.985 1.00 94.81 178 GLY A C 1
ATOM 1329 O O . GLY A 1 178 ? -0.963 5.044 29.129 1.00 94.81 178 GLY A O 1
ATOM 1330 N N . ALA A 1 179 ? -1.502 3.434 27.659 1.00 96.88 179 ALA A N 1
ATOM 1331 C CA . ALA A 1 179 ? -2.172 2.557 28.604 1.00 96.88 179 ALA A CA 1
ATOM 1332 C C . ALA A 1 179 ? -1.191 1.549 29.229 1.00 96.88 179 ALA A C 1
ATOM 1334 O O . ALA A 1 179 ? -0.089 1.311 28.733 1.00 96.88 179 ALA A O 1
ATOM 1335 N N . LYS A 1 180 ? -1.590 0.953 30.352 1.00 96.44 180 LYS A N 1
ATOM 1336 C CA . LYS A 1 180 ? -0.844 -0.105 31.041 1.00 96.44 180 LYS A CA 1
ATOM 1337 C C . LYS A 1 180 ? -1.500 -1.444 30.734 1.00 96.44 180 LYS A C 1
ATOM 1339 O O . LYS A 1 180 ? -2.657 -1.654 31.088 1.00 96.44 180 LYS A O 1
ATOM 1344 N N . LEU A 1 181 ? -0.775 -2.352 30.091 1.00 95.75 181 LEU A N 1
ATOM 1345 C CA . LEU A 1 181 ? -1.276 -3.702 29.857 1.00 95.75 181 LEU A CA 1
ATOM 1346 C C . LEU A 1 181 ? -1.421 -4.444 31.195 1.00 95.75 181 LEU A C 1
ATOM 1348 O O . LEU A 1 181 ? -0.475 -4.506 31.983 1.00 95.75 181 LEU A O 1
ATOM 1352 N N . ARG A 1 182 ? -2.597 -5.028 31.433 1.00 96.31 182 ARG A N 1
ATOM 1353 C CA . ARG A 1 182 ? -2.868 -5.911 32.569 1.00 96.31 182 ARG A CA 1
ATOM 1354 C C . ARG A 1 182 ? -3.413 -7.237 32.051 1.00 96.31 182 ARG A C 1
ATOM 1356 O O . ARG A 1 182 ? -4.594 -7.382 31.758 1.00 96.31 182 ARG A O 1
ATOM 1363 N N . GLU A 1 183 ? -2.527 -8.211 31.934 1.00 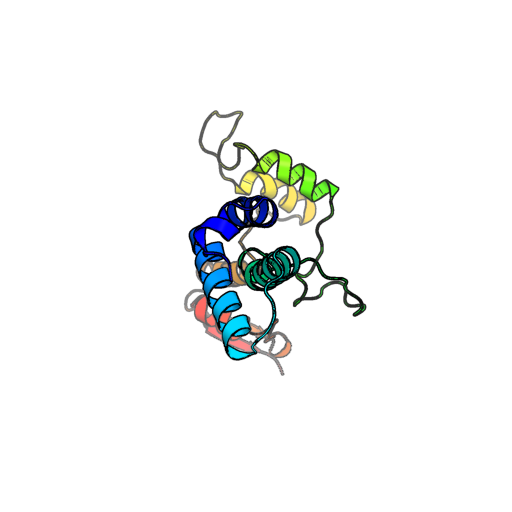95.38 183 GLU A N 1
ATOM 1364 C CA . GLU A 1 183 ? -2.871 -9.528 31.403 1.00 95.38 183 GLU A CA 1
ATOM 1365 C C . GLU A 1 183 ? -3.685 -10.354 32.408 1.00 95.38 183 GLU A C 1
ATOM 1367 O O . GLU A 1 183 ? -3.384 -10.368 33.607 1.00 95.38 183 GLU A O 1
ATOM 1372 N N . VAL A 1 184 ? -4.689 -11.080 31.913 1.00 96.62 184 VAL A N 1
ATOM 1373 C CA . VAL A 1 184 ? -5.547 -11.980 32.699 1.00 96.62 184 VAL A CA 1
ATOM 1374 C C . VAL A 1 184 ? -5.681 -13.349 32.025 1.00 96.62 184 VAL A C 1
ATOM 1376 O O . VAL A 1 184 ? -5.519 -13.473 30.814 1.00 96.62 184 VAL A O 1
ATOM 1379 N N . GLY A 1 185 ? -5.977 -14.387 32.809 1.00 94.25 185 GLY A N 1
ATOM 1380 C CA . GLY A 1 185 ? -6.064 -15.768 32.316 1.00 94.25 185 GLY A CA 1
ATOM 1381 C C . GLY A 1 185 ? -4.708 -16.475 32.191 1.00 94.25 185 GLY A C 1
ATOM 1382 O O . GLY A 1 185 ? -3.679 -15.950 32.633 1.00 94.25 185 GLY A O 1
ATOM 1383 N N . THR A 1 186 ? -4.744 -17.684 31.624 1.00 72.50 186 THR A N 1
ATOM 1384 C CA . THR A 1 186 ? -3.607 -18.588 31.363 1.00 72.50 186 THR A CA 1
ATOM 1385 C C . THR A 1 186 ? -3.654 -19.090 29.937 1.00 72.50 186 THR A C 1
ATOM 1387 O O . THR A 1 186 ? -4.770 -19.482 29.527 1.00 72.50 186 THR A O 1
#

Foldseek 3Di:
DDDLVVLCPDPLNPVVCVQQNPVLLSVLLVVVVVVCVVVVHDDDSNVSSVSSCVVRVVVPDDPDDDDDDPPPDQQDPVRPGHDDDPVRVVVVCVPVVDDDCQQPDPVVRGGHHNCVVCFVVCCVVPVDPTDDDDPDVLVVLLVVLLVPAAAHEDEDEPVRQDDDDDPDTPCVSNVSSNHHYDYDDD

Nearest PDB structures (foldseek):
  3w1h-assembly1_A  TM=8.541E-01  e=1.437E-11  Aquifex aeolicus VF5
  3w1i-assembly1_E  TM=9.718E-01  e=1.411E-09  Aquifex aeolicus VF5
  3wco-assembly1_B  TM=9.455E-01  e=5.234E-09  Aquifex aeolicus VF5
  3wcn-assembly1_A  TM=7.261E-01  e=1.302E-10  Aquifex aeolicus VF5
  3wcn-assembly1_B  TM=7.495E-01  e=3.586E-10  Aquifex aeolicus VF5

Sequence (186 aa):
MPSVERILSGQAFAPLIAEFGRARVKDRLTAHLDELRASASAFDERSAADAVRSALQPSVASSLRRVINASGVIIHTNLGRAPIDPALWARAGEITECYSNLEFDIEAGERGARDAHLESLCRTLFGCQGALLTNNNAAAALLLLAAIAPKREVLVSRGELVEIGGSFRVPDVIQQGGAKLREVGT